Protein AF-A0A954C012-F1 (afdb_monomer_lite)

Radius of gyration: 20.88 Å; chains: 1; bounding box: 57×29×56 Å

Sequence (195 aa):
LMVTGLHTELRFLPVLKALPMRGAELLRGKVRAGALLTSLPAFLFIAAMSQAAYHFSTSIRDASVSQLQPILGGMVLGAITGIPTLAMLMISLESSAVLLFPAWLASAQSEPGFETIGRNLLSFLVRAIAGSIMLIIPALFFGAGLGVGIAIDHMTLGIGAGSWLASIVLLGEVELLMHLMGKRFDNMDASPESA

Secondary structure (DSSP, 8-state):
-----HHHHHTTHHHHHTSSS-HHHHHHHHHHHHHHHHHHHHHHHHHHHHHHHHHHHHH---HHHHHHHHHHHHHHHHHHHHHHHHHHHHHHHHHHHHHH-HHHHHGGGS-SSHHHHHHHHHHHHHHHHHHHHHHHHHHHHHHHHHHHHHHTT-HHHHHHHHHHHHHHHHHHHHHHHHHHHHHHHHHS---GGG-

pLDDT: mean 80.78, std 14.05, range [32.84, 96.38]

Foldseek 3Di:
DDPDFVLVVLVVLVVVVVDPDFLLVVLVVSLQVQLVVQLVVVLVVLVVVVVVLVVVCVVDVDPVSVVCVLVSLLVNLLSVLQRSLVSSLLSLLRNLLCLVCVVLSVPVPDDPDPSVVVSVVVSVVSSVVVSVVLQPVLVVLLVVLCVVCVVVVNNSRSSNVSSVSSSVSSVVVSSVSSVVSSVSSVVDDPDPPVD

Structure (mmCIF, N/CA/C/O backbone):
data_AF-A0A954C012-F1
#
_entry.id   AF-A0A954C012-F1
#
loop_
_atom_site.group_PDB
_atom_site.id
_atom_site.type_symbol
_atom_site.label_atom_id
_atom_site.label_alt_id
_atom_site.label_comp_id
_atom_site.label_asym_id
_atom_site.label_entity_id
_atom_site.label_seq_id
_atom_site.pdbx_PDB_ins_code
_atom_site.Cartn_x
_atom_site.Cartn_y
_atom_site.Cartn_z
_atom_site.occupancy
_atom_site.B_iso_or_equiv
_atom_site.auth_seq_id
_atom_site.auth_comp_id
_atom_site.auth_asym_id
_atom_site.auth_atom_id
_atom_site.pdbx_PDB_model_num
ATOM 1 N N . LEU A 1 1 ? 3.513 16.377 12.732 1.00 32.84 1 LEU A N 1
ATOM 2 C CA . LEU A 1 1 ? 2.059 16.495 12.486 1.00 32.84 1 LEU A CA 1
ATOM 3 C C . LEU A 1 1 ? 1.449 15.127 12.740 1.00 32.84 1 LEU A C 1
ATOM 5 O O . LEU A 1 1 ? 1.616 14.232 11.924 1.00 32.84 1 LEU A O 1
ATOM 9 N N . MET A 1 2 ? 0.911 14.936 13.946 1.00 35.09 2 MET A N 1
ATOM 10 C CA . MET A 1 2 ? 0.371 13.660 14.417 1.00 35.09 2 MET A CA 1
ATOM 11 C C . MET A 1 2 ? -0.870 13.307 13.600 1.00 35.09 2 MET A C 1
ATOM 13 O O . MET A 1 2 ? -1.889 13.982 13.710 1.00 35.09 2 MET A O 1
ATOM 17 N N . VAL A 1 3 ? -0.799 12.228 12.823 1.00 44.66 3 VAL A N 1
ATOM 18 C CA . VAL A 1 3 ? -1.994 11.426 12.561 1.00 44.66 3 VAL A CA 1
ATOM 19 C C . VAL A 1 3 ? -2.414 10.918 13.936 1.00 44.66 3 VAL A C 1
ATOM 21 O O . VAL A 1 3 ? -1.756 10.055 14.511 1.00 44.66 3 VAL A O 1
ATOM 24 N N . THR A 1 4 ? -3.420 11.544 14.539 1.00 51.38 4 THR A N 1
ATOM 25 C CA . THR A 1 4 ? -3.994 11.058 15.791 1.00 51.38 4 THR A CA 1
ATOM 26 C C . THR A 1 4 ? -4.494 9.638 15.543 1.00 51.38 4 THR A C 1
ATOM 28 O O . THR A 1 4 ? -5.265 9.379 14.613 1.00 51.38 4 THR A O 1
ATOM 31 N N . GLY A 1 5 ? -3.975 8.682 16.314 1.00 57.25 5 GLY A N 1
ATOM 32 C CA . GLY A 1 5 ? -4.329 7.279 16.140 1.00 57.25 5 GLY A CA 1
ATOM 33 C C . GLY A 1 5 ? -5.837 7.088 16.301 1.00 57.25 5 GLY A C 1
ATOM 34 O O . GLY A 1 5 ? -6.502 7.841 17.011 1.00 57.25 5 GLY A O 1
ATOM 35 N N . LEU A 1 6 ? -6.399 6.073 15.640 1.00 54.53 6 LEU A N 1
ATOM 36 C CA . LEU A 1 6 ? -7.843 5.798 15.682 1.00 54.53 6 LEU A CA 1
ATOM 37 C C . LEU A 1 6 ? -8.370 5.641 17.126 1.00 54.53 6 LEU A C 1
ATOM 39 O O . LEU A 1 6 ? -9.524 5.940 17.387 1.00 54.53 6 LEU A O 1
ATOM 43 N N . HIS A 1 7 ? -7.515 5.274 18.085 1.00 55.50 7 HIS A N 1
ATOM 44 C CA . HIS A 1 7 ? -7.834 5.238 19.517 1.00 55.50 7 HIS A CA 1
ATOM 45 C C . HIS A 1 7 ? -8.281 6.602 20.083 1.00 55.50 7 HIS A C 1
ATOM 47 O O . HIS A 1 7 ? -9.205 6.660 20.888 1.00 55.50 7 HIS A O 1
ATOM 53 N N . THR A 1 8 ? -7.667 7.711 19.654 1.00 61.00 8 THR A N 1
ATOM 54 C CA . THR A 1 8 ? -8.079 9.062 20.066 1.00 61.00 8 THR A CA 1
ATOM 55 C C . THR A 1 8 ? -9.409 9.441 19.413 1.00 61.00 8 THR A C 1
ATOM 57 O O . THR A 1 8 ? -10.221 10.132 20.018 1.00 61.00 8 THR A O 1
ATOM 60 N N . GLU A 1 9 ? -9.656 8.955 18.195 1.00 60.31 9 GLU A N 1
ATOM 61 C CA . GLU A 1 9 ? -10.889 9.190 17.433 1.00 60.31 9 GLU A CA 1
ATOM 62 C C . GLU A 1 9 ? -12.069 8.343 17.925 1.00 60.31 9 GLU A C 1
ATOM 64 O O . GLU A 1 9 ? -13.196 8.827 17.911 1.00 60.31 9 GLU A O 1
ATOM 69 N N . LEU A 1 10 ? -11.829 7.138 18.459 1.00 60.47 10 LEU A N 1
ATOM 70 C CA . LEU A 1 10 ? -12.847 6.346 19.162 1.00 60.47 10 LEU A CA 1
ATOM 71 C C . LEU A 1 10 ? -13.419 7.102 20.372 1.00 60.47 10 LEU A C 1
ATOM 73 O O . LEU A 1 10 ? -14.583 6.931 20.708 1.00 60.47 10 LEU A O 1
ATOM 77 N N . ARG A 1 11 ? -12.660 8.012 20.995 1.00 63.31 11 ARG A N 1
ATOM 78 C CA . ARG A 1 11 ? -13.200 8.895 22.044 1.00 63.31 11 ARG A CA 1
ATOM 79 C C . ARG A 1 11 ? -14.263 9.863 21.509 1.00 63.31 11 ARG A C 1
ATOM 81 O O . ARG A 1 11 ? -15.137 10.300 22.250 1.00 63.31 11 ARG A O 1
ATOM 88 N N . PHE A 1 12 ? -14.197 10.177 20.219 1.00 67.31 12 PHE A N 1
ATOM 89 C CA . PHE A 1 12 ? -15.160 11.004 19.500 1.00 67.31 12 PHE A CA 1
ATOM 90 C C . PHE A 1 12 ? -16.161 10.168 18.694 1.00 67.31 12 PHE A C 1
ATOM 92 O O . PHE A 1 12 ? -16.864 10.733 17.858 1.00 67.31 12 PHE A O 1
ATOM 99 N N . LEU A 1 13 ? -16.288 8.857 18.952 1.00 70.31 13 LEU A N 1
ATOM 100 C CA . LEU A 1 13 ? -17.277 7.995 18.290 1.00 70.31 13 LEU A CA 1
ATOM 101 C C . LEU A 1 13 ? -18.695 8.599 18.272 1.00 70.31 13 LEU A C 1
ATOM 103 O O . LEU A 1 13 ? -19.329 8.524 17.220 1.00 70.31 13 LEU A O 1
ATOM 107 N N . PRO A 1 14 ? -19.191 9.259 19.346 1.00 69.31 14 PRO A N 1
ATOM 108 C CA . PRO A 1 14 ? -20.507 9.900 19.320 1.00 69.31 14 PRO A CA 1
ATOM 109 C C . PRO A 1 14 ? -20.603 11.040 18.296 1.00 69.31 14 PRO A C 1
ATOM 111 O O . PRO A 1 14 ? -21.621 11.189 17.627 1.00 69.31 14 PRO A O 1
ATOM 114 N N . VAL A 1 15 ? -19.529 11.819 18.133 1.00 75.56 15 VAL A N 1
ATOM 115 C CA . VAL A 1 15 ? -19.446 12.916 17.153 1.00 75.56 15 VAL A CA 1
ATOM 116 C C . VAL A 1 15 ? -19.294 12.360 15.737 1.00 75.56 15 VAL A C 1
ATOM 118 O O . VAL A 1 15 ? -19.936 12.846 14.812 1.00 75.56 15 VAL A O 1
ATOM 121 N N . LEU A 1 16 ? -18.490 11.307 15.562 1.00 69.62 16 LEU A N 1
ATOM 122 C CA . LEU A 1 16 ? -18.289 10.652 14.268 1.00 69.62 16 LEU A CA 1
ATOM 123 C C . LEU A 1 16 ? -19.568 9.961 13.775 1.00 69.62 16 LEU A C 1
ATOM 125 O O . LEU A 1 16 ? -19.864 10.031 12.588 1.00 69.62 16 LEU A O 1
ATOM 129 N N . LYS A 1 17 ? -20.361 9.361 14.674 1.00 70.62 17 LYS A N 1
ATOM 130 C CA . LYS A 1 17 ? -21.676 8.785 14.346 1.00 70.62 17 LYS A CA 1
ATOM 131 C C . LYS A 1 17 ? -22.765 9.827 14.083 1.00 70.62 17 LYS A C 1
ATOM 133 O O . LYS A 1 17 ? -23.783 9.485 13.491 1.00 70.62 17 LYS A O 1
ATOM 138 N N . ALA A 1 18 ? -22.570 11.078 14.502 1.00 79.62 18 ALA A N 1
ATOM 139 C CA . ALA A 1 18 ? -23.487 12.168 14.174 1.00 79.62 18 ALA A CA 1
ATOM 140 C C . ALA A 1 18 ? -23.336 12.651 12.718 1.00 79.62 18 ALA A C 1
ATOM 142 O O . ALA A 1 18 ? -24.206 13.361 12.214 1.00 79.62 18 ALA A O 1
ATOM 143 N N . LEU A 1 19 ? -22.250 12.276 12.028 1.00 78.75 19 LEU A N 1
ATOM 144 C CA . LEU A 1 19 ? -22.067 12.578 10.611 1.00 78.75 19 LEU A CA 1
ATOM 145 C C . LEU A 1 19 ? -22.935 11.642 9.749 1.00 78.75 19 LEU A C 1
ATOM 147 O O . LEU A 1 19 ? -22.965 10.439 10.005 1.00 78.75 19 LEU A O 1
ATOM 151 N N . PRO A 1 20 ? -23.590 12.141 8.682 1.00 79.75 20 PRO A N 1
ATOM 152 C CA . PRO A 1 20 ? -24.405 11.333 7.771 1.00 79.75 20 PRO A CA 1
ATOM 153 C C . PRO A 1 20 ? -23.530 10.536 6.784 1.00 79.75 20 PRO A C 1
ATOM 155 O O . PRO A 1 20 ? -23.754 10.559 5.576 1.00 79.75 20 PRO A O 1
ATOM 158 N N . MET A 1 21 ? -22.486 9.877 7.284 1.00 82.81 21 MET A N 1
ATOM 159 C CA . MET A 1 21 ? -21.500 9.144 6.492 1.00 82.81 21 MET A CA 1
ATOM 160 C C . MET A 1 21 ? -21.367 7.716 7.011 1.00 82.81 21 MET A C 1
ATOM 162 O O . MET A 1 21 ? -21.497 7.458 8.205 1.00 82.81 21 MET A O 1
ATOM 166 N N . ARG A 1 22 ? -21.082 6.773 6.110 1.00 83.88 22 ARG A N 1
ATOM 167 C CA . ARG A 1 22 ? -20.842 5.370 6.490 1.00 83.88 22 ARG A CA 1
ATOM 168 C C . ARG A 1 22 ? -19.459 5.219 7.125 1.00 83.88 22 ARG A C 1
ATOM 170 O O . ARG A 1 22 ? -18.513 5.873 6.683 1.00 83.88 22 ARG A O 1
ATOM 177 N N . GLY A 1 23 ? -19.280 4.286 8.065 1.00 80.44 23 GLY A N 1
ATOM 178 C CA . GLY A 1 23 ? -17.976 4.024 8.689 1.00 80.44 23 GLY A CA 1
ATOM 179 C C . GLY A 1 23 ? -16.865 3.717 7.679 1.00 80.44 23 GLY A C 1
ATOM 180 O O . GLY A 1 23 ? -15.731 4.174 7.825 1.00 80.44 23 GLY A O 1
ATOM 181 N N . ALA A 1 24 ? -17.203 3.021 6.588 1.00 83.62 24 ALA A N 1
ATOM 182 C CA . ALA A 1 24 ? -16.275 2.757 5.486 1.00 83.62 24 ALA A CA 1
ATOM 183 C C . ALA A 1 24 ? -15.773 4.040 4.795 1.00 83.62 24 ALA A C 1
ATOM 185 O O . ALA A 1 24 ? -14.617 4.106 4.384 1.00 83.62 24 ALA A O 1
ATOM 186 N N . GLU A 1 25 ? -16.619 5.060 4.646 1.00 87.25 25 GLU A N 1
ATOM 187 C CA . GLU A 1 25 ? -16.256 6.330 4.002 1.00 87.25 25 GLU A CA 1
ATOM 188 C C . GLU A 1 25 ? -15.337 7.156 4.899 1.00 87.25 25 GLU A C 1
ATOM 190 O O . GLU A 1 25 ? -14.344 7.709 4.423 1.00 87.25 25 GLU A O 1
ATOM 195 N N . LEU A 1 26 ? -15.615 7.154 6.204 1.00 85.81 26 LEU A N 1
ATOM 196 C CA . LEU A 1 26 ? -14.777 7.805 7.202 1.00 85.81 26 LEU A CA 1
ATOM 197 C C . LEU A 1 26 ? -13.371 7.189 7.237 1.00 85.81 26 LEU A C 1
ATOM 199 O O . LEU A 1 26 ? -12.361 7.893 7.153 1.00 85.81 26 LEU A O 1
ATOM 203 N N . LEU A 1 27 ? -13.309 5.855 7.271 1.00 86.56 27 LEU A N 1
ATOM 204 C CA . LEU A 1 27 ? -12.058 5.106 7.293 1.00 86.56 27 LEU A CA 1
ATOM 205 C C . LEU A 1 27 ? -11.249 5.307 6.001 1.00 86.56 27 LEU A C 1
ATOM 207 O O . LEU A 1 27 ? -10.043 5.544 6.055 1.00 86.56 27 LEU A O 1
ATOM 211 N N . ARG A 1 28 ? -11.913 5.301 4.837 1.00 89.50 28 ARG A N 1
ATOM 212 C CA . ARG A 1 28 ? -11.285 5.617 3.542 1.00 89.50 28 ARG A CA 1
ATOM 213 C C . ARG A 1 28 ? -10.693 7.018 3.519 1.00 89.50 28 ARG A C 1
ATOM 215 O O . ARG A 1 28 ? -9.566 7.182 3.055 1.00 89.50 28 ARG A O 1
ATOM 222 N N . GLY A 1 29 ? -11.436 8.013 4.004 1.00 87.19 29 GLY A N 1
ATOM 223 C CA . GLY A 1 29 ? -10.968 9.395 4.086 1.00 87.19 29 GLY A CA 1
ATOM 224 C C . GLY A 1 29 ? -9.685 9.496 4.905 1.00 87.19 29 GLY A C 1
ATOM 225 O O . GLY A 1 29 ? -8.687 10.031 4.422 1.00 87.19 29 GLY A O 1
ATOM 226 N N . LYS A 1 30 ? -9.675 8.880 6.092 1.00 87.12 30 LYS A N 1
ATOM 227 C CA . LYS A 1 30 ? -8.501 8.823 6.969 1.00 87.12 30 LYS A CA 1
ATOM 228 C C . LYS A 1 30 ? -7.303 8.147 6.306 1.00 87.12 30 LYS A C 1
ATOM 230 O O . LYS A 1 30 ? -6.212 8.715 6.294 1.00 87.12 30 LYS A O 1
ATOM 235 N N . VAL A 1 31 ? -7.495 6.953 5.746 1.00 90.56 31 VAL A N 1
ATOM 236 C CA . VAL A 1 31 ? -6.406 6.181 5.131 1.00 90.56 31 VAL A CA 1
ATOM 237 C C . VAL A 1 31 ? -5.827 6.915 3.927 1.00 90.56 31 VAL A C 1
ATOM 239 O O . VAL A 1 31 ? -4.610 7.033 3.820 1.00 90.56 31 VAL A O 1
ATOM 242 N N . ARG A 1 32 ? -6.671 7.466 3.047 1.00 89.94 32 ARG A N 1
ATOM 243 C CA . ARG A 1 32 ? -6.212 8.207 1.862 1.00 89.94 32 ARG A CA 1
ATOM 244 C C . ARG A 1 32 ? -5.502 9.504 2.244 1.00 89.94 32 ARG A C 1
ATOM 246 O O . ARG A 1 32 ? -4.422 9.768 1.725 1.00 89.94 32 ARG A O 1
ATOM 253 N N . ALA A 1 33 ? -6.061 10.284 3.170 1.00 87.81 33 ALA A N 1
ATOM 254 C CA . ALA A 1 33 ? -5.432 11.518 3.640 1.00 87.81 33 ALA A CA 1
ATOM 255 C C . ALA A 1 33 ? -4.084 11.239 4.324 1.00 87.81 33 ALA A C 1
ATOM 257 O O . ALA A 1 33 ? -3.081 11.878 4.007 1.00 87.81 33 ALA A O 1
ATOM 258 N N . GLY A 1 34 ? -4.036 10.242 5.211 1.00 87.19 34 GLY A N 1
ATOM 259 C CA . GLY A 1 34 ? -2.808 9.843 5.892 1.00 87.19 34 GLY A CA 1
ATOM 260 C C . GLY A 1 34 ? -1.752 9.292 4.931 1.00 87.19 34 GLY A C 1
ATOM 261 O O . GLY A 1 34 ? -0.571 9.614 5.067 1.00 87.19 34 GLY A O 1
ATOM 262 N N . ALA A 1 35 ? -2.156 8.516 3.924 1.00 90.44 35 ALA A N 1
ATOM 263 C CA . ALA A 1 35 ? -1.241 7.988 2.919 1.00 90.44 35 ALA A CA 1
ATOM 264 C C . ALA A 1 35 ? -0.660 9.097 2.040 1.00 90.44 35 ALA A C 1
ATOM 266 O O . ALA A 1 35 ? 0.546 9.111 1.809 1.00 90.44 35 ALA A O 1
ATOM 267 N N . LEU A 1 36 ? -1.477 10.068 1.618 1.00 89.00 36 LEU A N 1
ATOM 268 C CA . LEU A 1 36 ? -1.003 11.239 0.876 1.00 89.00 36 LEU A CA 1
ATOM 269 C C . LEU A 1 36 ? 0.035 12.024 1.686 1.00 89.00 36 LEU A C 1
ATOM 271 O O . LEU A 1 36 ? 1.136 12.268 1.194 1.00 89.00 36 LEU A O 1
ATOM 275 N N . LEU A 1 37 ? -0.271 12.332 2.949 1.00 89.94 37 LEU A N 1
ATOM 276 C CA . LEU A 1 37 ? 0.641 13.059 3.838 1.00 89.94 37 LEU A CA 1
ATOM 277 C C . LEU A 1 37 ? 1.951 12.303 4.093 1.00 89.94 37 LEU A C 1
ATOM 279 O O . LEU A 1 37 ? 3.009 12.921 4.163 1.00 89.94 37 LEU A O 1
ATOM 283 N N . THR A 1 38 ? 1.888 10.975 4.200 1.00 88.56 38 THR A N 1
ATOM 284 C CA . THR A 1 38 ? 3.060 10.120 4.449 1.00 88.56 38 THR A CA 1
ATOM 285 C C . THR A 1 38 ? 3.883 9.880 3.179 1.00 88.56 38 THR A C 1
ATOM 287 O O . THR A 1 38 ? 5.101 9.733 3.245 1.00 88.56 38 THR A O 1
ATOM 290 N N . SER A 1 39 ? 3.242 9.869 2.009 1.00 90.12 39 SER A N 1
ATOM 291 C CA . SER A 1 39 ? 3.908 9.688 0.713 1.00 90.12 39 SER A CA 1
ATOM 292 C C . SER A 1 39 ? 4.673 10.934 0.255 1.00 90.12 39 SER A C 1
ATOM 294 O O . SER A 1 39 ? 5.685 10.804 -0.430 1.00 90.12 39 SER A O 1
ATOM 296 N N . LEU A 1 40 ? 4.253 12.135 0.673 1.00 90.25 40 LEU A N 1
ATOM 297 C CA . LEU A 1 40 ? 4.862 13.394 0.235 1.00 90.25 40 LEU A CA 1
ATOM 298 C C . LEU A 1 40 ? 6.367 13.493 0.580 1.00 90.25 40 LEU A C 1
ATOM 300 O O . LEU A 1 40 ? 7.154 13.740 -0.337 1.00 90.25 40 LEU A O 1
ATOM 304 N N . PRO A 1 41 ? 6.825 13.244 1.828 1.00 90.19 41 PRO A N 1
ATOM 305 C CA . PRO A 1 41 ? 8.257 13.231 2.136 1.00 90.19 41 PRO A CA 1
ATOM 306 C C . PRO A 1 41 ? 9.029 12.167 1.353 1.00 90.19 41 PRO A C 1
ATOM 308 O O . PRO A 1 41 ? 10.161 12.407 0.940 1.00 90.19 41 PRO A O 1
ATOM 311 N N . ALA A 1 42 ? 8.417 11.003 1.123 1.00 88.25 42 ALA A N 1
ATOM 312 C CA . ALA A 1 42 ? 9.047 9.919 0.382 1.00 88.25 42 ALA A CA 1
ATOM 313 C C . ALA A 1 42 ? 9.250 10.286 -1.099 1.00 88.25 42 ALA A C 1
ATOM 315 O O . ALA A 1 42 ? 10.317 10.022 -1.649 1.00 88.25 42 ALA A O 1
ATOM 316 N N . PHE A 1 43 ? 8.287 10.969 -1.728 1.00 89.75 43 PHE A N 1
ATOM 317 C CA . PHE A 1 43 ? 8.457 11.486 -3.087 1.00 89.75 43 PHE A CA 1
ATOM 318 C C . PHE A 1 43 ? 9.552 12.547 -3.177 1.00 89.75 43 PHE A C 1
ATOM 320 O O . PHE A 1 43 ? 10.365 12.494 -4.099 1.00 89.75 43 PHE A O 1
ATOM 327 N N . LEU A 1 44 ? 9.626 13.465 -2.208 1.00 89.19 44 LEU A N 1
ATOM 328 C CA . LEU A 1 44 ? 10.706 14.455 -2.148 1.00 89.19 44 LEU A CA 1
ATOM 329 C C . LEU A 1 44 ? 12.077 13.785 -2.002 1.00 89.19 44 LEU A C 1
ATOM 331 O O . LEU A 1 44 ? 13.031 14.180 -2.671 1.00 89.19 44 LEU A O 1
ATOM 335 N N . PHE A 1 45 ? 12.168 12.743 -1.174 1.00 89.44 45 PHE A N 1
ATOM 336 C CA . PHE A 1 45 ? 13.399 11.982 -0.989 1.00 89.44 45 PHE A CA 1
ATOM 337 C C . PHE A 1 45 ? 13.828 11.255 -2.270 1.00 89.44 45 PHE A C 1
ATOM 339 O O . PHE A 1 45 ? 14.989 11.349 -2.664 1.00 89.44 45 PHE A O 1
ATOM 346 N N . ILE A 1 46 ? 12.901 10.586 -2.963 1.00 87.94 46 ILE A N 1
ATOM 347 C CA . ILE A 1 46 ? 13.197 9.922 -4.242 1.00 87.94 46 ILE A CA 1
ATOM 348 C C . ILE A 1 46 ? 13.605 10.931 -5.311 1.00 87.94 46 ILE A C 1
ATOM 350 O O . ILE A 1 46 ? 14.576 10.688 -6.025 1.00 87.94 46 ILE A O 1
ATOM 354 N N . ALA A 1 47 ? 12.920 12.073 -5.402 1.00 86.69 47 ALA A N 1
ATOM 355 C CA . ALA A 1 47 ? 13.286 13.134 -6.333 1.00 86.69 47 ALA A CA 1
ATOM 356 C C . ALA A 1 47 ? 14.718 13.630 -6.064 1.00 86.69 47 ALA A C 1
ATOM 358 O O . ALA A 1 47 ? 15.546 13.632 -6.976 1.00 86.69 47 ALA A O 1
ATOM 359 N N . ALA A 1 48 ? 15.049 13.938 -4.805 1.00 87.00 48 ALA A N 1
ATOM 360 C CA . ALA A 1 48 ? 16.390 14.367 -4.410 1.00 87.00 48 ALA A CA 1
ATOM 361 C C . ALA A 1 48 ? 17.463 13.302 -4.707 1.00 87.00 48 ALA A C 1
ATOM 363 O O . ALA A 1 48 ? 18.521 13.626 -5.247 1.00 87.00 48 ALA A O 1
ATOM 364 N N . MET A 1 49 ? 17.187 12.027 -4.413 1.00 84.00 49 MET A N 1
ATOM 365 C CA . MET A 1 49 ? 18.099 10.915 -4.707 1.00 84.00 49 MET A CA 1
ATOM 366 C C . MET A 1 49 ? 18.291 10.695 -6.207 1.00 84.00 49 MET A C 1
ATOM 368 O O . MET A 1 49 ? 19.418 10.491 -6.652 1.00 84.00 49 MET A O 1
ATOM 372 N N . SER A 1 50 ? 17.224 10.791 -7.002 1.00 81.62 50 SER A N 1
ATOM 373 C CA . SER A 1 50 ? 17.310 10.671 -8.460 1.00 81.62 50 SER A CA 1
ATOM 374 C C . SER A 1 50 ? 18.149 11.794 -9.078 1.00 81.62 50 SER A C 1
ATOM 376 O O . SER A 1 50 ? 18.992 11.538 -9.938 1.00 81.62 50 SER A O 1
ATOM 378 N N . GLN A 1 51 ? 18.005 13.024 -8.575 1.00 82.94 51 GLN A N 1
ATOM 379 C CA . GLN A 1 51 ? 18.797 14.168 -9.014 1.00 82.94 51 GLN A CA 1
ATOM 380 C C . GLN A 1 51 ? 20.269 14.029 -8.598 1.00 82.94 51 GLN A C 1
ATOM 382 O O . GLN A 1 51 ? 21.165 14.262 -9.410 1.00 82.94 51 GLN A O 1
ATOM 387 N N . ALA A 1 52 ? 20.539 13.599 -7.362 1.00 83.38 52 ALA A N 1
ATOM 388 C CA . ALA A 1 52 ? 21.898 13.334 -6.893 1.00 83.38 52 ALA A CA 1
ATOM 389 C C . ALA A 1 52 ? 22.585 12.235 -7.725 1.00 83.38 52 ALA A C 1
ATOM 391 O O . ALA A 1 52 ? 23.734 12.403 -8.135 1.00 83.38 52 ALA A O 1
ATOM 392 N N . ALA A 1 53 ? 21.865 11.152 -8.038 1.00 79.62 53 ALA A N 1
ATOM 393 C CA . ALA A 1 53 ? 22.357 10.069 -8.887 1.00 79.62 53 ALA A CA 1
ATOM 394 C C . ALA A 1 53 ? 22.675 10.550 -10.313 1.00 79.62 53 ALA A C 1
ATOM 396 O O . ALA A 1 53 ? 23.712 10.182 -10.867 1.00 79.62 53 ALA A O 1
ATOM 397 N N . TYR A 1 54 ? 21.834 11.419 -10.885 1.00 76.88 54 TYR A N 1
ATOM 398 C CA . TYR A 1 54 ? 22.084 12.026 -12.193 1.00 76.88 54 TYR A CA 1
ATOM 399 C C . TYR A 1 54 ? 23.369 12.869 -12.197 1.00 76.88 54 TYR A C 1
ATOM 401 O O . TYR A 1 54 ? 24.243 12.659 -13.038 1.00 76.88 54 TYR A O 1
ATOM 409 N N . HIS A 1 55 ? 23.540 13.766 -11.220 1.00 78.69 55 HIS A N 1
ATOM 410 C CA . HIS A 1 55 ? 24.749 14.592 -11.120 1.00 78.69 55 HIS A CA 1
ATOM 411 C C . HIS A 1 55 ? 26.017 13.752 -10.912 1.00 78.69 55 HIS A C 1
ATOM 413 O O . HIS A 1 55 ? 27.037 14.001 -11.559 1.00 78.69 55 HIS A O 1
ATOM 419 N N . PHE A 1 56 ? 25.952 12.718 -10.071 1.00 75.44 56 PHE A N 1
ATOM 420 C CA . PHE A 1 56 ? 27.078 11.816 -9.835 1.00 75.44 56 PHE A CA 1
ATOM 421 C C . PHE A 1 56 ? 27.469 11.036 -11.101 1.00 75.44 56 PHE A C 1
ATOM 423 O O . PHE A 1 56 ? 28.649 10.969 -11.445 1.00 75.44 56 PHE A O 1
ATOM 430 N N . SER A 1 57 ? 26.481 10.538 -11.854 1.00 69.31 57 SER A N 1
ATOM 431 C CA . SER A 1 57 ? 26.692 9.836 -13.127 1.00 69.31 57 SER A CA 1
ATOM 432 C C . SER A 1 57 ? 27.339 10.712 -14.201 1.00 69.31 57 SER A C 1
ATOM 434 O O . SER A 1 57 ? 28.070 10.190 -15.036 1.00 69.31 57 SER A O 1
ATOM 436 N N . THR A 1 58 ? 27.076 12.021 -14.217 1.00 68.38 58 THR A N 1
ATOM 437 C CA . THR A 1 58 ? 27.730 12.933 -15.175 1.00 68.38 58 THR A CA 1
ATOM 438 C C . THR A 1 58 ? 29.175 13.267 -14.801 1.00 68.38 58 THR A C 1
ATOM 440 O O . THR A 1 58 ? 29.965 13.613 -15.676 1.00 68.38 58 THR A O 1
ATOM 443 N N . SER A 1 59 ? 29.526 13.147 -13.518 1.00 66.56 59 SER A N 1
ATOM 444 C CA . SER A 1 59 ? 30.865 13.445 -12.996 1.00 66.56 59 SER A CA 1
ATOM 445 C C . SER A 1 59 ? 31.836 12.269 -13.172 1.00 66.56 59 SER A C 1
ATOM 447 O O . SER A 1 59 ? 33.018 12.471 -13.445 1.00 66.56 59 SER A O 1
ATOM 449 N N . ILE A 1 60 ? 31.337 11.031 -13.074 1.00 64.38 60 ILE A N 1
ATOM 450 C CA . ILE A 1 60 ? 32.135 9.806 -13.207 1.00 64.38 60 ILE A CA 1
ATOM 451 C C . ILE A 1 60 ? 31.795 9.126 -14.534 1.00 64.38 60 ILE A C 1
ATOM 453 O O . ILE A 1 60 ? 30.728 8.542 -14.700 1.00 64.38 60 ILE A O 1
ATOM 457 N N . ARG A 1 61 ? 32.715 9.203 -15.498 1.00 59.91 61 ARG A N 1
ATOM 458 C CA . ARG A 1 61 ? 32.560 8.705 -16.876 1.00 59.91 61 ARG A CA 1
ATOM 459 C C . ARG A 1 61 ? 32.742 7.179 -16.995 1.00 59.91 61 ARG A C 1
ATOM 461 O O . ARG A 1 61 ? 33.324 6.707 -17.967 1.00 59.91 61 ARG A O 1
ATOM 468 N N . ASP A 1 62 ? 32.267 6.419 -16.010 1.00 61.19 62 ASP A N 1
ATOM 469 C CA . ASP A 1 62 ? 32.431 4.964 -15.957 1.00 61.19 62 ASP A CA 1
ATOM 470 C C . ASP A 1 62 ? 31.266 4.220 -16.618 1.00 61.19 62 ASP A C 1
ATOM 472 O O . ASP A 1 62 ? 30.088 4.455 -16.339 1.00 61.19 62 ASP A O 1
ATOM 476 N N . ALA A 1 63 ? 31.609 3.252 -17.472 1.00 58.25 63 ALA A N 1
ATOM 477 C CA . ALA A 1 63 ? 30.659 2.425 -18.215 1.00 58.25 63 ALA A CA 1
ATOM 478 C C . ALA A 1 63 ? 29.740 1.577 -17.309 1.00 58.25 63 ALA A C 1
ATOM 480 O O . ALA A 1 63 ? 28.629 1.239 -17.717 1.00 58.25 63 ALA A O 1
ATOM 481 N N . SER A 1 64 ? 30.147 1.280 -16.069 1.00 61.12 64 SER A N 1
ATOM 482 C CA . SER A 1 64 ? 29.345 0.514 -15.101 1.00 61.12 64 SER A CA 1
ATOM 483 C C . SER A 1 64 ? 28.101 1.269 -14.615 1.00 61.12 64 SER A C 1
ATOM 485 O O . SER A 1 64 ? 27.059 0.659 -14.379 1.00 61.12 64 SER A O 1
ATOM 487 N N . VAL A 1 65 ? 28.162 2.603 -14.534 1.00 61.72 65 VAL A N 1
ATOM 488 C CA . VAL A 1 65 ? 27.038 3.443 -14.082 1.00 61.72 65 VAL A CA 1
ATOM 489 C C . VAL A 1 65 ? 25.916 3.477 -15.128 1.00 61.72 65 VAL A C 1
ATOM 491 O O . VAL A 1 65 ? 24.741 3.589 -14.777 1.00 61.72 65 VAL A O 1
ATOM 494 N N . SER A 1 66 ? 26.249 3.286 -16.410 1.00 64.31 66 SER A N 1
ATOM 495 C CA . SER A 1 66 ? 25.266 3.253 -17.504 1.00 64.31 66 SER A CA 1
ATOM 496 C C . SER A 1 66 ? 24.281 2.078 -17.403 1.00 64.31 66 SER A C 1
ATOM 498 O O . SER A 1 66 ? 23.114 2.225 -17.760 1.00 64.31 66 SER A O 1
ATOM 500 N N . GLN A 1 67 ? 24.704 0.941 -16.834 1.00 68.56 67 GLN A N 1
ATOM 501 C CA . GLN A 1 67 ? 23.850 -0.239 -16.644 1.00 68.56 67 GLN A CA 1
ATOM 502 C C . GLN A 1 67 ? 22.883 -0.098 -15.455 1.00 68.56 67 GLN A C 1
ATOM 504 O O . GLN A 1 67 ? 21.860 -0.779 -15.409 1.00 68.56 67 GLN A O 1
ATOM 509 N N . LEU A 1 68 ? 23.161 0.807 -14.510 1.00 72.00 68 LEU A N 1
ATOM 510 C CA . LEU A 1 68 ? 22.304 1.059 -13.343 1.00 72.00 68 LEU A CA 1
ATOM 511 C C . LEU A 1 68 ? 21.159 2.040 -13.640 1.00 72.00 68 LEU A C 1
ATOM 513 O O . LEU A 1 68 ? 20.125 1.994 -12.974 1.00 72.00 68 LEU A O 1
ATOM 517 N N . GLN A 1 69 ? 21.303 2.899 -14.654 1.00 73.50 69 GLN A N 1
ATOM 518 C CA . GLN A 1 69 ? 20.266 3.855 -15.066 1.00 73.50 69 GLN A CA 1
ATOM 519 C C . GLN A 1 69 ? 18.896 3.217 -15.382 1.00 73.50 69 GLN A C 1
ATOM 521 O O . GLN A 1 69 ? 17.896 3.721 -14.863 1.00 73.50 69 GLN A O 1
ATOM 526 N N . PRO A 1 70 ? 18.788 2.115 -16.157 1.00 72.69 70 PRO A N 1
ATOM 527 C CA . PRO A 1 70 ? 17.495 1.472 -16.412 1.00 72.69 70 PRO A CA 1
ATOM 528 C C . PRO A 1 70 ? 16.840 0.913 -15.138 1.00 72.69 70 PRO A C 1
ATOM 530 O O . PRO A 1 70 ? 15.624 1.006 -14.975 1.00 72.69 70 PRO A O 1
ATOM 533 N N . ILE A 1 71 ? 17.635 0.408 -14.190 1.00 77.19 71 ILE A N 1
ATOM 534 C CA . ILE A 1 71 ? 17.135 -0.104 -12.904 1.00 77.19 71 ILE A CA 1
ATOM 535 C C . ILE A 1 71 ? 16.568 1.035 -12.061 1.00 77.19 71 ILE A C 1
ATOM 537 O O . ILE A 1 71 ? 15.444 0.940 -11.569 1.00 77.19 71 ILE A O 1
ATOM 541 N N . LEU A 1 72 ? 17.316 2.133 -11.940 1.00 80.00 72 LEU A N 1
ATOM 542 C CA . LEU A 1 72 ? 16.879 3.323 -11.213 1.00 80.00 72 LEU A CA 1
ATOM 543 C C . LEU A 1 72 ? 15.613 3.925 -11.834 1.00 80.00 72 LEU A C 1
ATOM 545 O O . LEU A 1 72 ? 14.683 4.268 -11.109 1.00 80.00 72 LEU A O 1
ATOM 549 N N . GLY A 1 73 ? 15.534 3.987 -13.167 1.00 79.88 73 GLY A N 1
ATOM 550 C CA . GLY A 1 73 ? 14.333 4.432 -13.874 1.00 79.88 73 GLY A CA 1
ATOM 551 C C . GLY A 1 73 ? 13.117 3.553 -13.570 1.00 79.88 73 GLY A C 1
ATOM 552 O O . GLY A 1 73 ? 12.048 4.069 -13.247 1.00 79.88 73 GLY A O 1
ATOM 553 N N . GLY A 1 74 ? 13.292 2.228 -13.589 1.00 80.00 74 GLY A N 1
ATOM 554 C CA . GLY A 1 74 ? 12.241 1.274 -13.229 1.00 80.00 74 GLY A CA 1
ATOM 555 C C . GLY A 1 74 ? 11.789 1.427 -11.774 1.00 80.00 74 GLY A C 1
ATOM 556 O O . GLY A 1 74 ? 10.591 1.439 -11.499 1.00 80.00 74 GLY A O 1
ATOM 557 N N . MET A 1 75 ? 12.733 1.621 -10.848 1.00 81.25 75 MET A N 1
ATOM 558 C CA . MET A 1 75 ? 12.443 1.860 -9.431 1.00 81.25 75 MET A CA 1
ATOM 559 C C . MET A 1 75 ? 11.671 3.158 -9.203 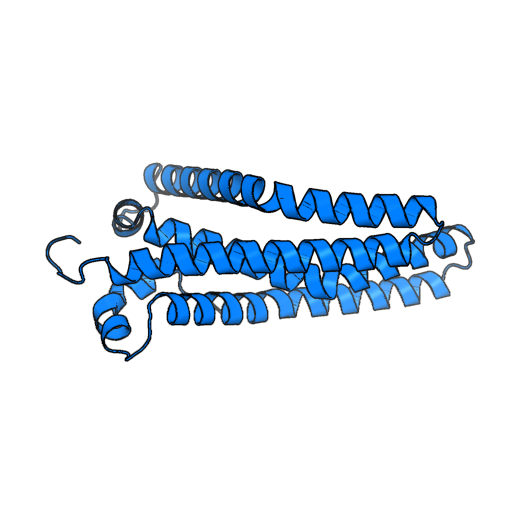1.00 81.25 75 MET A C 1
ATOM 561 O O . MET A 1 75 ? 10.724 3.158 -8.424 1.00 81.25 75 MET A O 1
ATOM 565 N N . VAL A 1 76 ? 12.026 4.251 -9.885 1.00 86.31 76 VAL A N 1
ATOM 566 C CA . VAL A 1 76 ? 11.288 5.521 -9.789 1.00 86.31 76 VAL A CA 1
ATOM 567 C C . VAL A 1 76 ? 9.861 5.349 -10.311 1.00 86.31 76 VAL A C 1
ATOM 569 O O . VAL A 1 76 ? 8.916 5.740 -9.628 1.00 86.31 76 VAL A O 1
ATOM 572 N N . LEU A 1 77 ? 9.689 4.705 -11.472 1.00 84.88 77 LEU A N 1
ATOM 573 C CA . LEU A 1 77 ? 8.366 4.422 -12.039 1.00 84.88 77 LEU A CA 1
ATOM 574 C C . LEU A 1 77 ? 7.506 3.567 -11.103 1.00 84.88 77 LEU A C 1
ATOM 576 O O . LEU A 1 77 ? 6.319 3.845 -10.935 1.00 84.88 77 LEU A O 1
ATOM 580 N N . GLY A 1 78 ? 8.108 2.558 -10.473 1.00 84.81 78 GLY A N 1
ATOM 581 C CA . GLY A 1 78 ? 7.428 1.710 -9.502 1.00 84.81 78 GLY A CA 1
ATOM 582 C C . GLY A 1 78 ? 7.132 2.417 -8.180 1.00 84.81 78 GLY A C 1
ATOM 583 O O . GLY A 1 78 ? 6.080 2.197 -7.586 1.00 84.81 78 GLY A O 1
ATOM 584 N N . ALA A 1 79 ? 8.012 3.307 -7.721 1.00 86.19 79 ALA A N 1
ATOM 585 C CA . ALA A 1 79 ? 7.844 4.017 -6.458 1.00 86.19 79 ALA A CA 1
ATOM 586 C C . ALA A 1 79 ? 6.684 5.023 -6.485 1.00 86.19 79 ALA A C 1
ATOM 588 O O . ALA A 1 79 ? 6.039 5.220 -5.454 1.00 86.19 79 ALA A O 1
ATOM 589 N N . ILE A 1 80 ? 6.383 5.606 -7.654 1.00 88.44 80 ILE A N 1
ATOM 590 C CA . ILE A 1 80 ? 5.251 6.529 -7.850 1.00 88.44 80 ILE A CA 1
ATOM 591 C C . ILE A 1 80 ? 3.930 5.892 -7.394 1.00 88.44 80 ILE A C 1
ATOM 593 O O . ILE A 1 80 ? 3.135 6.546 -6.721 1.00 88.44 80 ILE A O 1
ATOM 597 N N . THR A 1 81 ? 3.710 4.612 -7.703 1.00 88.88 81 THR A N 1
ATOM 598 C CA . THR A 1 81 ? 2.510 3.878 -7.275 1.00 88.88 81 THR A CA 1
ATOM 599 C C . THR A 1 81 ? 2.739 3.069 -6.001 1.00 88.88 81 THR A C 1
ATOM 601 O O . THR A 1 81 ? 1.856 2.981 -5.148 1.00 88.88 81 THR A O 1
ATOM 604 N N . GLY A 1 82 ? 3.930 2.503 -5.818 1.00 88.75 82 GLY A N 1
ATOM 605 C CA . GLY A 1 82 ? 4.259 1.636 -4.688 1.00 88.75 82 GLY A CA 1
ATOM 606 C C . GLY A 1 82 ? 4.175 2.348 -3.340 1.00 88.75 82 GLY A C 1
ATOM 607 O O . GLY A 1 82 ? 3.528 1.854 -2.420 1.00 88.75 82 GLY A O 1
ATOM 608 N N . ILE A 1 83 ? 4.765 3.539 -3.219 1.00 91.12 83 ILE A N 1
ATOM 609 C CA . ILE A 1 83 ? 4.789 4.288 -1.954 1.00 91.12 83 ILE A CA 1
ATOM 610 C C . ILE A 1 83 ? 3.387 4.599 -1.419 1.00 91.12 83 ILE A C 1
ATOM 612 O O . ILE A 1 83 ? 3.110 4.236 -0.273 1.00 91.12 83 ILE A O 1
ATOM 616 N N . PRO A 1 84 ? 2.492 5.268 -2.175 1.00 92.00 84 PRO A N 1
ATOM 617 C CA . PRO A 1 84 ? 1.189 5.641 -1.636 1.00 92.00 84 PRO A CA 1
ATOM 618 C C . PRO A 1 84 ? 0.357 4.405 -1.288 1.00 92.00 84 PRO A C 1
ATOM 620 O O . PRO A 1 84 ? -0.325 4.401 -0.268 1.00 92.00 84 PRO A O 1
ATOM 623 N N . THR A 1 85 ? 0.461 3.330 -2.073 1.00 92.94 85 THR A N 1
ATOM 624 C CA . THR A 1 85 ? -0.275 2.083 -1.811 1.00 92.94 85 THR A CA 1
ATOM 625 C C . THR A 1 85 ? 0.223 1.350 -0.565 1.00 92.94 85 THR A C 1
ATOM 627 O O . THR A 1 85 ? -0.589 0.923 0.257 1.00 92.94 85 THR A O 1
ATOM 630 N N . LEU A 1 86 ? 1.539 1.295 -0.339 1.00 92.25 86 LEU A N 1
ATOM 631 C CA . LEU A 1 86 ? 2.117 0.764 0.899 1.00 92.25 86 LEU A CA 1
ATOM 632 C C . LEU A 1 86 ? 1.777 1.630 2.119 1.00 92.25 86 LEU A C 1
ATOM 634 O O . LEU A 1 86 ? 1.478 1.098 3.188 1.00 92.25 86 LEU A O 1
ATOM 638 N N . ALA A 1 87 ? 1.772 2.957 1.970 1.00 92.38 87 ALA A N 1
ATOM 639 C CA . ALA A 1 87 ? 1.349 3.860 3.036 1.00 92.38 87 ALA A CA 1
ATOM 640 C C . ALA A 1 87 ? -0.129 3.638 3.402 1.00 92.38 87 ALA A C 1
ATOM 642 O O . ALA A 1 87 ? -0.466 3.563 4.585 1.00 92.38 87 ALA A O 1
ATOM 643 N N . MET A 1 88 ? -1.000 3.454 2.402 1.00 93.31 88 MET A N 1
ATOM 644 C CA . MET A 1 88 ? -2.398 3.084 2.631 1.00 93.31 88 MET A CA 1
ATOM 645 C C . MET A 1 88 ? -2.507 1.761 3.390 1.00 93.31 88 MET A C 1
ATOM 647 O O . MET A 1 88 ? -3.242 1.706 4.373 1.00 93.31 88 MET A O 1
ATOM 651 N N . LEU A 1 89 ? -1.747 0.731 3.002 1.00 94.12 89 LEU A N 1
ATOM 652 C CA . LEU A 1 89 ? -1.717 -0.550 3.713 1.00 94.12 89 LEU A CA 1
ATOM 653 C C . LEU A 1 89 ? -1.359 -0.357 5.194 1.00 94.12 89 LEU A C 1
ATOM 655 O O . LEU A 1 89 ? -2.117 -0.786 6.059 1.00 94.12 89 LEU A O 1
ATOM 659 N N . MET A 1 90 ? -0.261 0.333 5.506 1.00 91.44 90 MET A N 1
ATOM 660 C CA . MET A 1 90 ? 0.196 0.504 6.894 1.00 91.44 90 MET A CA 1
ATOM 661 C C . MET A 1 90 ? -0.837 1.221 7.770 1.00 91.44 90 MET A C 1
ATOM 663 O O . MET A 1 90 ? -1.157 0.758 8.866 1.00 91.44 90 MET A O 1
ATOM 667 N N . ILE A 1 91 ? -1.419 2.307 7.259 1.00 91.00 91 ILE A N 1
ATOM 668 C CA . ILE A 1 91 ? -2.432 3.087 7.986 1.00 91.00 91 ILE A CA 1
ATOM 669 C C . ILE A 1 91 ? -3.740 2.296 8.109 1.00 91.00 91 ILE A C 1
ATOM 671 O O . ILE A 1 91 ? -4.419 2.351 9.140 1.00 91.00 91 ILE A O 1
ATOM 675 N N . SER A 1 92 ? -4.095 1.526 7.078 1.00 91.44 92 SER A N 1
ATOM 676 C CA . SER A 1 92 ? -5.270 0.657 7.088 1.00 91.44 92 SER A CA 1
ATOM 677 C C . SER A 1 92 ? -5.139 -0.460 8.124 1.00 91.44 92 SER A C 1
ATOM 679 O O . SER A 1 92 ? -6.091 -0.709 8.861 1.00 91.44 92 SER A O 1
ATOM 681 N N . LEU A 1 93 ? -3.959 -1.074 8.259 1.00 90.94 93 LEU A N 1
ATOM 682 C CA . LEU A 1 93 ? -3.674 -2.103 9.258 1.00 90.94 93 LEU A CA 1
ATOM 683 C C . LEU A 1 93 ? -3.702 -1.532 10.673 1.00 90.94 93 LEU A C 1
ATOM 685 O O . LEU A 1 93 ? -4.279 -2.150 11.564 1.00 90.94 93 LEU A O 1
ATOM 689 N N . GLU A 1 94 ? -3.134 -0.343 10.883 1.00 86.56 94 GLU A N 1
ATOM 690 C CA . GLU A 1 94 ? -3.199 0.343 12.176 1.00 86.56 94 GLU A CA 1
ATOM 691 C C . GLU A 1 94 ? -4.648 0.635 12.578 1.00 86.56 94 GLU A C 1
ATOM 693 O O . GLU A 1 94 ? -5.069 0.329 13.694 1.00 86.56 94 GLU A O 1
ATOM 698 N N . SER A 1 95 ? -5.437 1.157 11.641 1.00 85.94 95 SER A N 1
ATOM 699 C CA . SER A 1 95 ? -6.841 1.477 11.889 1.00 85.94 95 SER A CA 1
ATOM 700 C C . SER A 1 95 ? -7.678 0.211 12.112 1.00 85.94 95 SER A C 1
ATOM 702 O O . SER A 1 95 ? -8.514 0.161 13.010 1.00 85.94 95 SER A O 1
ATOM 704 N N . SER A 1 96 ? -7.411 -0.853 11.354 1.00 86.19 96 SER A N 1
ATOM 705 C CA . SER A 1 96 ? -8.088 -2.146 11.507 1.00 86.19 96 SER A CA 1
ATOM 706 C C . SER A 1 96 ? -7.758 -2.803 12.844 1.00 86.19 96 SER A C 1
ATOM 708 O O . SER A 1 96 ? -8.654 -3.309 13.511 1.00 86.19 96 SER A O 1
ATOM 710 N N . ALA A 1 97 ? -6.495 -2.758 13.281 1.00 83.12 97 ALA A N 1
ATOM 711 C CA . ALA A 1 97 ? -6.082 -3.302 14.572 1.00 83.12 97 ALA A CA 1
ATOM 712 C C . ALA A 1 97 ? -6.843 -2.643 15.731 1.00 83.12 97 ALA A C 1
ATOM 714 O O . ALA A 1 97 ? -7.255 -3.330 16.665 1.00 83.12 97 ALA A O 1
ATOM 715 N N . VAL A 1 98 ? -7.094 -1.334 15.637 1.00 80.12 98 VAL A N 1
ATOM 716 C CA . VAL A 1 98 ? -7.875 -0.602 16.639 1.00 80.12 98 VAL A CA 1
ATOM 717 C C . VAL A 1 98 ? -9.338 -1.053 16.676 1.00 80.12 98 VAL A C 1
ATOM 719 O O . VAL A 1 98 ? -9.899 -1.212 17.756 1.00 80.12 98 VAL A O 1
ATOM 722 N N . LEU A 1 99 ? -9.945 -1.313 15.515 1.00 81.88 99 LEU A N 1
ATOM 723 C CA . LEU A 1 99 ? -11.330 -1.791 15.420 1.00 81.88 99 LEU A CA 1
ATOM 724 C C . LEU A 1 99 ? -11.492 -3.259 15.830 1.00 81.88 99 LEU A C 1
ATOM 726 O O . LEU A 1 99 ? -12.544 -3.654 16.324 1.00 81.88 99 LEU A O 1
ATOM 730 N N . LEU A 1 100 ? -10.475 -4.088 15.609 1.00 83.00 100 LEU A N 1
ATOM 731 C CA . LEU A 1 100 ? -10.511 -5.501 15.986 1.00 83.00 100 LEU A CA 1
ATOM 732 C C . LEU A 1 100 ? -10.293 -5.704 17.489 1.00 83.00 100 LEU A C 1
ATOM 734 O O . LEU A 1 100 ? -10.868 -6.631 18.055 1.00 83.00 100 LEU A O 1
ATOM 738 N N . PHE A 1 101 ? -9.496 -4.842 18.127 1.00 80.12 101 PHE A N 1
ATOM 739 C CA . PHE A 1 101 ? -9.085 -4.992 19.525 1.00 80.12 101 PHE A CA 1
ATOM 740 C C . PHE A 1 101 ? -9.268 -3.694 20.340 1.00 80.12 101 PHE A C 1
ATOM 742 O O . PHE A 1 101 ? -8.295 -3.173 20.893 1.00 80.12 101 PHE A O 1
ATOM 749 N N . PRO A 1 102 ? -10.501 -3.165 20.466 1.00 70.69 102 PRO A N 1
ATOM 750 C CA . PRO A 1 102 ? -10.753 -1.895 21.155 1.00 70.69 102 PRO A CA 1
ATOM 751 C C . PRO A 1 102 ? -10.360 -1.942 22.642 1.00 70.69 102 PRO A C 1
ATOM 753 O O . PRO A 1 102 ? -9.698 -1.031 23.139 1.00 70.69 102 PRO A O 1
ATOM 756 N N . ALA A 1 103 ? -10.676 -3.046 23.332 1.00 66.75 103 ALA A N 1
ATOM 757 C CA . ALA A 1 103 ? -10.398 -3.234 24.760 1.00 66.75 103 ALA A CA 1
ATOM 758 C C . ALA A 1 103 ? -8.895 -3.215 25.103 1.00 66.75 103 ALA A C 1
ATOM 760 O O . ALA A 1 103 ? -8.503 -2.790 26.185 1.00 66.75 103 ALA A O 1
ATOM 761 N N . TRP A 1 104 ? -8.027 -3.617 24.170 1.00 64.19 104 TRP A N 1
ATOM 762 C CA . TRP A 1 104 ? -6.575 -3.563 24.370 1.00 64.19 104 TRP A CA 1
ATOM 763 C C . TRP A 1 104 ? -6.003 -2.145 24.314 1.00 64.19 104 TRP A C 1
ATOM 765 O O . TRP A 1 104 ? -4.949 -1.888 24.900 1.00 64.19 104 TRP A O 1
ATOM 775 N N . LEU A 1 105 ? -6.679 -1.228 23.619 1.00 58.56 105 LEU A N 1
ATOM 776 C CA . LEU A 1 105 ? -6.230 0.152 23.433 1.00 58.56 105 LEU A CA 1
ATOM 777 C C . LEU A 1 105 ? -6.887 1.134 24.408 1.00 58.56 105 LEU A C 1
ATOM 779 O O . LEU A 1 105 ? -6.316 2.193 24.655 1.00 58.56 105 LEU A O 1
ATOM 783 N N . ALA A 1 106 ? -8.032 0.780 25.000 1.00 55.59 106 ALA A N 1
ATOM 784 C CA . ALA A 1 106 ? -8.661 1.554 26.074 1.00 55.59 106 ALA A CA 1
ATOM 785 C C . ALA A 1 106 ? -7.766 1.640 27.331 1.00 55.59 106 ALA A C 1
ATOM 787 O O . ALA A 1 106 ? -7.691 2.684 27.973 1.00 55.59 106 ALA A O 1
ATOM 788 N N . SER A 1 107 ? -6.974 0.595 27.608 1.00 52.38 107 SER A N 1
ATOM 789 C CA . SER A 1 107 ? -5.989 0.544 28.706 1.00 52.38 107 SER A CA 1
ATOM 790 C C . SER A 1 107 ? -4.717 1.381 28.436 1.00 52.38 107 SER A C 1
ATOM 792 O O . SER A 1 107 ? -3.650 1.117 28.974 1.00 52.38 107 SER A O 1
ATOM 794 N N . ALA A 1 108 ? -4.740 2.380 27.551 1.00 52.09 108 ALA A N 1
ATOM 795 C CA . ALA A 1 108 ? -3.557 3.206 27.265 1.00 52.09 108 ALA A CA 1
ATOM 796 C C . ALA A 1 108 ? -3.244 4.253 28.356 1.00 52.09 108 ALA A C 1
ATOM 798 O O . ALA A 1 108 ? -2.252 4.967 28.237 1.00 52.09 108 ALA A O 1
ATOM 799 N N . GLN A 1 109 ? -4.069 4.348 29.406 1.00 53.25 109 GLN A N 1
ATOM 800 C CA . GLN A 1 109 ? -3.814 5.214 30.565 1.00 53.25 109 GLN A CA 1
ATOM 801 C C . GLN A 1 109 ? -2.885 4.590 31.618 1.00 53.25 109 GLN A C 1
ATOM 803 O O . GLN A 1 109 ? -2.550 5.262 32.590 1.00 53.25 109 GLN A O 1
ATOM 808 N N . SER A 1 110 ? -2.453 3.336 31.452 1.00 53.72 110 SER A N 1
ATOM 809 C CA . SER A 1 110 ? -1.479 2.726 32.357 1.00 53.72 110 SER A CA 1
ATOM 810 C C . SER A 1 110 ? -0.079 3.312 32.139 1.00 53.72 110 SER A C 1
ATOM 812 O O . SER A 1 110 ? 0.371 3.509 31.007 1.00 53.72 110 SER A O 1
ATOM 814 N N . GLU A 1 111 ? 0.594 3.623 33.250 1.00 59.34 111 GLU A N 1
ATOM 815 C CA . GLU A 1 111 ? 1.961 4.151 33.298 1.00 59.34 111 GLU A CA 1
ATOM 816 C C . GLU A 1 111 ? 2.930 3.348 32.401 1.00 59.34 111 GLU A C 1
ATOM 818 O O . GLU A 1 111 ? 2.718 2.153 32.161 1.00 59.34 111 GLU A O 1
ATOM 823 N N . PRO A 1 112 ? 4.005 3.969 31.873 1.00 62.78 112 PRO A N 1
ATOM 824 C CA . PRO A 1 112 ? 4.982 3.271 31.043 1.00 62.78 112 PRO A CA 1
ATOM 825 C C . PRO A 1 112 ? 5.612 2.102 31.820 1.00 62.78 112 PRO A C 1
ATOM 827 O O . PRO A 1 112 ? 6.482 2.290 32.663 1.00 62.78 112 PRO A O 1
ATOM 830 N N . GLY A 1 113 ? 5.165 0.883 31.515 1.00 77.69 113 GLY A N 1
ATOM 831 C CA . GLY A 1 113 ? 5.605 -0.357 32.152 1.00 77.69 113 GLY A CA 1
ATOM 832 C C . GLY A 1 113 ? 5.727 -1.519 31.164 1.00 77.69 113 GLY A C 1
ATOM 833 O O . GLY A 1 113 ? 5.463 -1.381 29.965 1.00 77.69 113 GLY A O 1
ATOM 834 N N . PHE A 1 114 ? 6.115 -2.690 31.678 1.00 78.44 114 PHE A N 1
ATOM 835 C CA . PHE A 1 114 ? 6.292 -3.918 30.888 1.00 78.44 114 PHE A CA 1
ATOM 836 C C . PHE A 1 114 ? 5.040 -4.316 30.089 1.00 78.44 114 PHE A C 1
ATOM 838 O O . PHE A 1 114 ? 5.162 -4.823 28.975 1.00 78.44 114 PHE A O 1
ATOM 845 N N . GLU A 1 115 ? 3.844 -4.029 30.606 1.00 79.31 115 GLU A N 1
ATOM 846 C CA . GLU A 1 115 ? 2.574 -4.293 29.922 1.00 79.31 115 GLU A CA 1
ATOM 847 C C . GLU A 1 115 ? 2.417 -3.462 28.636 1.00 79.31 115 GLU A C 1
ATOM 849 O O . GLU A 1 115 ? 2.047 -3.992 27.587 1.00 79.31 115 GLU A O 1
ATOM 854 N N . THR A 1 116 ? 2.794 -2.181 28.671 1.00 77.75 116 THR A N 1
ATOM 855 C CA . THR A 1 116 ? 2.763 -1.299 27.493 1.00 77.75 116 THR A CA 1
ATOM 856 C C . THR A 1 116 ? 3.743 -1.769 26.418 1.00 77.75 116 THR A C 1
ATOM 858 O O . THR A 1 116 ? 3.408 -1.761 25.230 1.00 77.75 116 THR A O 1
ATOM 861 N N . ILE A 1 117 ? 4.930 -2.239 26.816 1.00 83.06 117 ILE A N 1
ATOM 862 C CA . ILE A 1 117 ? 5.912 -2.818 25.887 1.00 83.06 117 ILE A CA 1
ATOM 863 C C . ILE A 1 117 ? 5.364 -4.111 25.267 1.00 83.06 117 ILE A C 1
ATOM 865 O O . ILE A 1 117 ? 5.410 -4.264 24.045 1.00 83.06 117 ILE A O 1
ATOM 869 N N . GLY A 1 118 ? 4.789 -5.007 26.077 1.00 82.25 118 GLY A N 1
ATOM 870 C CA . GLY A 1 118 ? 4.175 -6.254 25.609 1.00 82.25 118 GLY A CA 1
ATOM 871 C C . GLY A 1 118 ? 3.036 -6.017 24.614 1.00 82.25 118 GLY A C 1
ATOM 872 O O . GLY A 1 118 ? 3.011 -6.624 23.543 1.00 82.25 118 GLY A O 1
ATOM 873 N N . ARG A 1 119 ? 2.147 -5.060 24.903 1.00 79.88 119 ARG A N 1
ATOM 874 C CA . ARG A 1 119 ? 1.065 -4.644 23.998 1.00 79.88 119 ARG A CA 1
ATOM 875 C C . ARG A 1 119 ? 1.597 -4.099 22.674 1.00 79.88 119 ARG A C 1
ATOM 877 O O . ARG A 1 119 ? 1.081 -4.454 21.614 1.00 79.88 119 ARG A O 1
ATOM 884 N N . ASN A 1 120 ? 2.632 -3.261 22.718 1.00 82.00 120 ASN A N 1
ATOM 885 C CA . ASN A 1 120 ? 3.235 -2.698 21.510 1.00 82.00 120 ASN A CA 1
ATOM 886 C C . ASN A 1 120 ? 3.887 -3.784 20.646 1.00 82.00 120 ASN A C 1
ATOM 888 O O . ASN A 1 120 ? 3.678 -3.790 19.432 1.00 82.00 120 ASN A O 1
ATOM 892 N N . LEU A 1 121 ? 4.611 -4.726 21.263 1.00 85.94 121 LEU A N 1
ATOM 893 C CA . LEU A 1 121 ? 5.210 -5.872 20.573 1.00 85.94 121 LEU A CA 1
ATOM 894 C C . LEU A 1 121 ? 4.148 -6.762 19.928 1.00 85.94 121 LEU A C 1
ATOM 896 O O . LEU A 1 121 ? 4.278 -7.135 18.766 1.00 85.94 121 LEU A O 1
ATOM 900 N N . LEU A 1 122 ? 3.069 -7.057 20.649 1.00 85.06 122 LEU A N 1
ATOM 901 C CA . LEU A 1 122 ? 1.998 -7.909 20.148 1.00 85.06 122 LEU A CA 1
ATOM 902 C C . LEU A 1 122 ? 1.205 -7.229 19.025 1.00 85.06 122 LEU A C 1
ATOM 904 O O . LEU A 1 122 ? 0.944 -7.840 17.992 1.00 85.06 122 LEU A O 1
ATOM 908 N N . SER A 1 123 ? 0.909 -5.934 19.164 1.00 82.88 123 SER A N 1
ATOM 909 C CA . SER A 1 123 ? 0.307 -5.123 18.100 1.00 82.88 123 SER A CA 1
ATOM 910 C C . SER A 1 123 ? 1.204 -5.050 16.864 1.00 82.88 123 SER A C 1
ATOM 912 O O . SER A 1 123 ? 0.724 -5.114 15.732 1.00 82.88 123 SER A O 1
ATOM 914 N N . PHE A 1 124 ? 2.516 -4.902 17.056 1.00 86.19 124 PHE A N 1
ATOM 915 C CA . PHE A 1 124 ? 3.477 -4.953 15.961 1.00 86.19 124 PHE A CA 1
ATOM 916 C C . PHE A 1 124 ? 3.466 -6.323 15.273 1.00 86.19 124 PHE A C 1
ATOM 918 O O . PHE A 1 124 ? 3.352 -6.370 14.053 1.00 86.19 124 PHE A O 1
ATOM 925 N N . LEU A 1 125 ? 3.491 -7.423 16.032 1.00 88.75 125 LEU A N 1
ATOM 926 C CA . LEU A 1 125 ? 3.476 -8.783 15.490 1.00 88.75 125 LEU A CA 1
ATOM 927 C C . LEU A 1 125 ? 2.212 -9.058 14.666 1.00 88.75 125 LEU A C 1
ATOM 929 O O . LEU A 1 125 ? 2.307 -9.550 13.545 1.00 88.75 125 LEU A O 1
ATOM 933 N N . VAL A 1 126 ? 1.035 -8.687 15.180 1.00 88.06 126 VAL A N 1
ATOM 934 C CA . VAL A 1 126 ? -0.237 -8.840 14.454 1.00 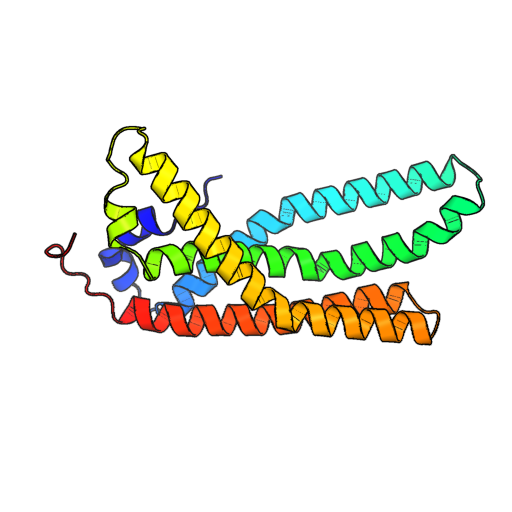88.06 126 VAL A CA 1
ATOM 935 C C . VAL A 1 126 ? -0.214 -8.047 13.146 1.00 88.06 126 VAL A C 1
ATOM 937 O O . VAL A 1 126 ? -0.587 -8.582 12.104 1.00 88.06 126 VAL A O 1
ATOM 940 N N . ARG A 1 127 ? 0.272 -6.798 13.169 1.00 88.50 127 ARG A N 1
ATOM 941 C CA . ARG A 1 127 ? 0.402 -5.963 11.962 1.00 88.50 127 ARG A CA 1
ATOM 942 C C . ARG A 1 127 ? 1.417 -6.531 10.974 1.00 88.50 127 ARG A C 1
ATOM 944 O O . ARG A 1 127 ? 1.153 -6.512 9.777 1.00 88.50 127 ARG A O 1
ATOM 951 N N . ALA A 1 128 ? 2.538 -7.060 11.457 1.00 89.56 128 ALA A N 1
ATOM 952 C CA . ALA A 1 128 ? 3.563 -7.674 10.623 1.00 89.56 128 ALA A CA 1
ATOM 953 C C . ALA A 1 128 ? 3.034 -8.935 9.925 1.00 89.56 128 ALA A C 1
ATOM 955 O O . ALA A 1 128 ? 3.214 -9.082 8.718 1.00 89.56 128 ALA A O 1
ATOM 956 N N . ILE A 1 129 ? 2.324 -9.809 10.648 1.00 92.88 129 ILE A N 1
ATOM 957 C CA . ILE A 1 129 ? 1.707 -11.017 10.079 1.00 92.88 129 ILE A CA 1
ATOM 958 C C . ILE A 1 129 ? 0.611 -10.636 9.079 1.00 92.88 129 ILE A C 1
ATOM 960 O O . ILE A 1 129 ? 0.630 -11.113 7.947 1.00 92.88 129 ILE A O 1
ATOM 964 N N . ALA A 1 130 ? -0.313 -9.749 9.457 1.00 91.25 130 ALA A N 1
ATOM 965 C CA . ALA A 1 130 ? -1.397 -9.314 8.577 1.00 91.25 130 ALA A CA 1
ATOM 966 C C . ALA A 1 130 ? -0.864 -8.633 7.307 1.00 91.25 130 ALA A C 1
ATOM 968 O O . ALA A 1 130 ? -1.293 -8.964 6.204 1.00 91.25 130 ALA A O 1
ATOM 969 N N . GLY A 1 131 ? 0.120 -7.741 7.450 1.00 91.81 131 GLY A N 1
ATOM 970 C CA . GLY A 1 131 ? 0.791 -7.102 6.322 1.00 91.81 131 GLY A CA 1
ATOM 971 C C . GLY A 1 131 ? 1.521 -8.103 5.431 1.00 91.81 131 GLY A C 1
ATOM 972 O O . GLY A 1 131 ? 1.426 -8.004 4.213 1.00 91.81 131 GLY A O 1
ATOM 973 N N . SER A 1 132 ? 2.178 -9.109 6.016 1.00 92.94 132 SER A N 1
ATOM 974 C CA . SER A 1 132 ? 2.843 -10.170 5.248 1.00 92.94 132 SER A CA 1
ATOM 975 C C . SER A 1 132 ? 1.845 -10.979 4.427 1.00 92.94 132 SER A C 1
ATOM 977 O O . SER A 1 132 ? 2.103 -11.230 3.257 1.00 92.94 132 SER A O 1
ATOM 979 N N . ILE A 1 133 ? 0.697 -11.341 5.010 1.00 94.12 133 ILE A N 1
ATOM 980 C CA . ILE A 1 133 ? -0.363 -12.082 4.313 1.00 94.12 133 ILE A CA 1
ATOM 981 C C . ILE A 1 133 ? -0.930 -11.257 3.155 1.00 94.12 133 ILE A C 1
ATOM 983 O O . ILE A 1 133 ? -1.054 -11.780 2.050 1.00 94.12 133 ILE A O 1
ATOM 987 N N . MET A 1 134 ? -1.233 -9.974 3.383 1.00 93.00 134 MET A N 1
ATOM 988 C CA . MET A 1 134 ? -1.740 -9.095 2.322 1.00 93.00 134 MET A CA 1
ATOM 989 C C . MET A 1 134 ? -0.714 -8.901 1.203 1.00 93.00 134 MET A C 1
ATOM 991 O O . MET A 1 134 ? -1.085 -8.807 0.049 1.00 93.00 134 MET A O 1
ATOM 995 N N . LEU A 1 135 ? 0.588 -8.916 1.491 1.00 94.38 135 LEU A N 1
ATOM 996 C CA . LEU A 1 135 ? 1.608 -8.742 0.454 1.00 94.38 135 LEU A CA 1
ATOM 997 C C . LEU A 1 135 ? 1.836 -9.975 -0.433 1.00 94.38 135 LEU A C 1
ATOM 999 O O . LEU A 1 135 ? 2.501 -9.836 -1.459 1.00 94.38 135 LEU A O 1
ATOM 1003 N N . ILE A 1 136 ? 1.285 -11.150 -0.105 1.00 95.19 136 ILE A N 1
ATOM 1004 C CA . ILE A 1 136 ? 1.504 -12.378 -0.891 1.00 95.19 136 ILE A CA 1
ATOM 1005 C C . ILE A 1 136 ? 1.005 -12.206 -2.329 1.00 95.19 136 ILE A C 1
ATOM 1007 O O . ILE A 1 136 ? 1.759 -12.454 -3.270 1.00 95.19 136 ILE A O 1
ATOM 1011 N N . ILE A 1 137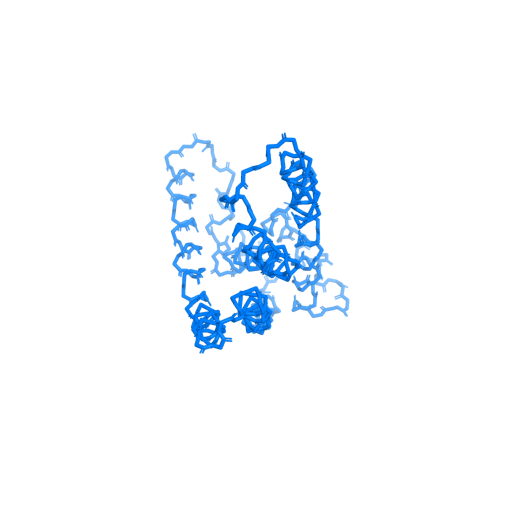 ? -0.244 -11.771 -2.520 1.00 94.81 137 ILE A N 1
ATOM 1012 C CA . ILE A 1 137 ? -0.831 -11.659 -3.862 1.00 94.81 13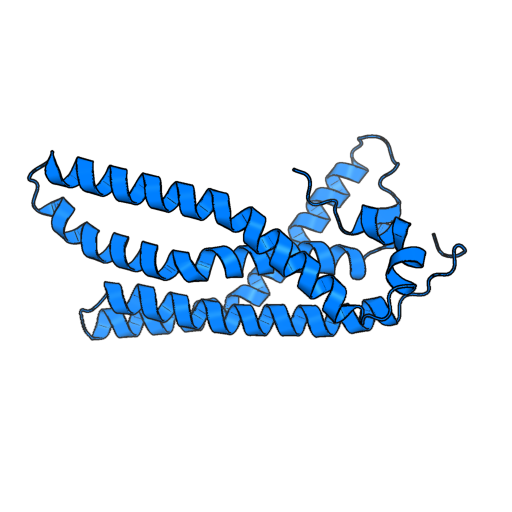7 ILE A CA 1
ATOM 1013 C C . ILE A 1 137 ? -0.143 -10.539 -4.664 1.00 94.81 137 ILE A C 1
ATOM 1015 O O . ILE A 1 137 ? 0.346 -10.833 -5.757 1.00 94.81 137 ILE A O 1
ATOM 1019 N N . PRO A 1 138 ? 0.011 -9.299 -4.154 1.00 94.69 138 PRO A N 1
ATOM 1020 C CA . PRO A 1 138 ? 0.755 -8.248 -4.848 1.00 94.69 138 PRO A CA 1
ATOM 1021 C C . PRO A 1 138 ? 2.185 -8.656 -5.223 1.00 94.69 138 PRO A C 1
ATOM 1023 O O . PRO A 1 138 ? 2.639 -8.341 -6.323 1.00 94.69 138 PRO A O 1
ATOM 1026 N N . ALA A 1 139 ? 2.889 -9.395 -4.355 1.00 93.81 139 ALA A N 1
ATOM 1027 C CA . ALA A 1 139 ? 4.244 -9.865 -4.635 1.00 93.81 139 ALA A CA 1
ATOM 1028 C C . ALA A 1 139 ? 4.296 -10.848 -5.814 1.00 93.81 139 ALA A C 1
ATOM 1030 O O . ALA A 1 139 ? 5.241 -10.795 -6.601 1.00 93.81 139 ALA A O 1
ATOM 1031 N N . LEU A 1 140 ? 3.277 -11.699 -5.988 1.00 94.94 140 LEU A N 1
ATOM 1032 C CA . LEU A 1 140 ? 3.180 -12.588 -7.150 1.00 94.94 140 LEU A CA 1
ATOM 1033 C C . LEU A 1 140 ? 3.020 -11.798 -8.453 1.00 94.94 140 LEU A C 1
ATOM 1035 O O . LEU A 1 140 ? 3.692 -12.103 -9.437 1.00 94.94 140 LEU A O 1
ATOM 1039 N N . PHE A 1 141 ? 2.186 -10.755 -8.461 1.00 94.25 141 PHE A N 1
ATOM 1040 C CA . PHE A 1 141 ? 2.017 -9.892 -9.636 1.00 94.25 141 PHE A CA 1
ATOM 1041 C C . PHE A 1 141 ? 3.274 -9.075 -9.942 1.00 94.25 141 PHE A C 1
ATOM 1043 O O . PHE A 1 141 ? 3.654 -8.947 -11.108 1.00 94.25 141 PHE A O 1
ATOM 1050 N N . PHE A 1 142 ? 3.959 -8.581 -8.908 1.00 93.38 142 PHE A N 1
ATOM 1051 C CA . PHE A 1 142 ? 5.260 -7.939 -9.072 1.00 93.38 142 PHE A CA 1
ATOM 1052 C C . PHE A 1 142 ? 6.282 -8.905 -9.684 1.00 93.38 142 PHE A C 1
ATOM 1054 O O . PHE A 1 142 ? 6.927 -8.574 -10.677 1.00 93.38 142 PHE A O 1
ATOM 1061 N N . GLY A 1 143 ? 6.388 -10.119 -9.132 1.00 93.06 143 GLY A N 1
ATOM 1062 C CA . GLY A 1 143 ? 7.288 -11.161 -9.622 1.00 93.06 143 GLY A CA 1
ATOM 1063 C C . GLY A 1 143 ? 6.982 -11.583 -11.059 1.00 93.06 143 GLY A C 1
ATOM 1064 O O . GLY A 1 143 ? 7.906 -11.752 -11.851 1.00 93.06 143 GLY A O 1
ATOM 1065 N N . ALA A 1 144 ? 5.703 -11.678 -11.430 1.00 93.44 144 ALA A N 1
ATOM 1066 C CA . ALA A 1 144 ? 5.286 -11.953 -12.802 1.00 93.44 144 ALA A CA 1
ATOM 1067 C C . ALA A 1 144 ? 5.709 -10.830 -13.764 1.00 93.44 144 ALA A C 1
ATOM 1069 O O . ALA A 1 144 ? 6.284 -11.112 -14.814 1.00 93.44 144 ALA A O 1
ATOM 1070 N N . GLY A 1 145 ? 5.491 -9.563 -13.395 1.00 91.94 145 GLY A N 1
ATOM 1071 C CA . GLY A 1 145 ? 5.922 -8.415 -14.201 1.00 91.94 145 GLY A CA 1
ATOM 1072 C C . GLY A 1 145 ? 7.442 -8.345 -14.369 1.00 91.94 145 GLY A C 1
ATOM 1073 O O . GLY A 1 145 ? 7.936 -8.147 -15.481 1.00 91.94 145 GLY A O 1
ATOM 1074 N N . LEU A 1 146 ? 8.187 -8.599 -13.289 1.00 91.38 146 LEU A N 1
ATOM 1075 C CA . LEU A 1 146 ? 9.645 -8.696 -13.320 1.00 91.38 146 LEU A CA 1
ATOM 1076 C C . LEU A 1 146 ? 10.109 -9.837 -14.241 1.00 91.38 146 LEU A C 1
ATOM 1078 O O . LEU A 1 146 ? 10.961 -9.622 -15.098 1.00 91.38 146 LEU A O 1
ATOM 1082 N N . GLY A 1 147 ? 9.528 -11.031 -14.094 1.00 92.25 147 GLY A N 1
ATOM 1083 C CA . GLY A 1 147 ? 9.873 -12.210 -14.889 1.00 92.25 147 GLY A CA 1
ATOM 1084 C C . GLY A 1 147 ? 9.630 -12.005 -16.384 1.00 92.25 147 GLY A C 1
ATOM 1085 O O . GLY A 1 147 ? 10.496 -12.328 -17.195 1.00 92.25 147 GLY A O 1
ATOM 1086 N N . VAL A 1 148 ? 8.499 -11.392 -16.751 1.00 93.38 148 VAL A N 1
ATOM 1087 C CA . VAL A 1 148 ? 8.213 -11.011 -18.143 1.00 93.38 148 VAL A CA 1
ATOM 1088 C C . VAL A 1 148 ? 9.230 -9.989 -18.645 1.00 93.38 148 VAL A C 1
ATOM 1090 O O . VAL A 1 148 ? 9.754 -10.158 -19.741 1.00 93.38 148 VAL A O 1
ATOM 1093 N N . GLY A 1 149 ? 9.557 -8.968 -17.847 1.00 90.69 149 GLY A N 1
ATOM 1094 C CA . GLY A 1 149 ? 10.546 -7.952 -18.216 1.00 90.69 149 GLY A CA 1
ATOM 1095 C C . GLY A 1 149 ? 11.941 -8.515 -18.476 1.00 90.69 149 GLY A C 1
ATOM 1096 O O . GLY A 1 149 ? 12.604 -8.073 -19.411 1.00 90.69 149 GLY A O 1
ATOM 1097 N N . ILE A 1 150 ? 12.364 -9.504 -17.684 1.00 90.94 150 ILE A N 1
ATOM 1098 C CA . ILE A 1 150 ? 13.622 -10.233 -17.894 1.00 90.94 150 ILE A CA 1
ATOM 1099 C C . ILE A 1 150 ? 13.553 -11.053 -19.190 1.00 90.94 150 ILE A C 1
ATOM 1101 O O . ILE A 1 150 ? 14.502 -11.042 -19.966 1.00 90.94 150 ILE A O 1
ATOM 1105 N N . ALA A 1 151 ? 12.429 -11.724 -19.461 1.00 92.38 151 ALA A N 1
ATOM 1106 C CA . ALA A 1 151 ? 12.270 -12.561 -20.651 1.00 92.38 151 ALA A CA 1
ATOM 1107 C C . ALA A 1 151 ? 12.326 -11.779 -21.979 1.00 92.38 151 ALA A C 1
ATOM 1109 O O . ALA A 1 151 ? 12.707 -12.351 -22.998 1.00 92.38 151 ALA A O 1
ATOM 1110 N N . ILE A 1 152 ? 11.956 -10.493 -21.974 1.00 93.12 152 ILE A N 1
ATOM 1111 C CA . ILE A 1 152 ? 11.953 -9.619 -23.163 1.00 93.12 152 ILE A CA 1
ATOM 1112 C C . ILE A 1 152 ? 13.115 -8.609 -23.197 1.00 93.12 152 ILE A C 1
ATOM 1114 O O . ILE A 1 152 ? 13.087 -7.702 -24.021 1.00 93.12 152 ILE A O 1
ATOM 1118 N N . ASP A 1 153 ? 14.095 -8.722 -22.292 1.00 87.62 153 ASP A N 1
ATOM 1119 C CA . AS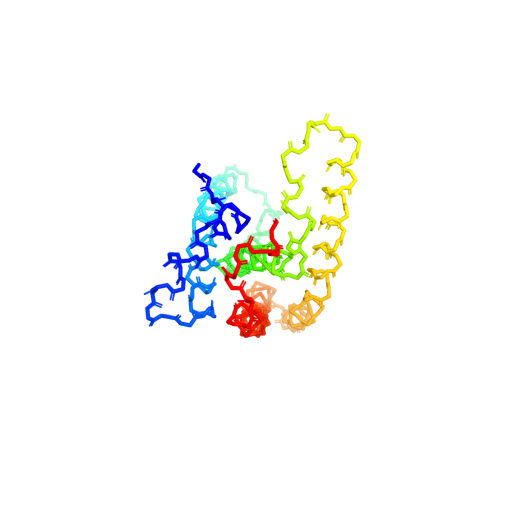P A 1 153 ? 15.231 -7.788 -22.141 1.00 87.62 153 ASP A CA 1
ATOM 1120 C C . ASP A 1 153 ? 14.827 -6.307 -21.934 1.00 87.62 153 ASP A C 1
ATOM 1122 O O . ASP A 1 153 ? 15.541 -5.360 -22.264 1.00 87.62 153 ASP A O 1
ATOM 1126 N N . HIS A 1 154 ? 13.652 -6.080 -21.338 1.00 88.19 154 HIS A N 1
ATOM 1127 C CA . HIS A 1 154 ? 13.138 -4.750 -20.997 1.00 88.19 154 HIS A CA 1
ATOM 1128 C C . HIS A 1 154 ? 12.878 -4.633 -19.495 1.00 88.19 154 HIS A C 1
ATOM 1130 O O . HIS A 1 154 ? 11.757 -4.391 -19.037 1.00 88.19 154 HIS A O 1
ATOM 1136 N N . MET A 1 155 ? 13.945 -4.774 -18.707 1.00 85.19 155 MET A N 1
ATOM 1137 C CA . MET A 1 155 ? 13.873 -4.821 -17.244 1.00 85.19 155 MET A CA 1
ATOM 1138 C C . MET A 1 155 ? 13.243 -3.565 -16.617 1.00 85.19 155 MET A C 1
ATOM 1140 O O . MET A 1 155 ? 12.458 -3.683 -15.681 1.00 85.19 155 MET A O 1
ATOM 1144 N N . THR A 1 156 ? 13.497 -2.372 -17.167 1.00 86.19 156 THR A N 1
ATOM 1145 C CA . THR A 1 156 ? 12.874 -1.109 -16.720 1.00 86.19 156 THR A CA 1
ATOM 1146 C C . THR A 1 156 ? 11.349 -1.170 -16.779 1.00 86.19 156 THR A C 1
ATOM 1148 O O . THR A 1 156 ? 10.669 -0.788 -15.825 1.00 86.19 156 THR A O 1
ATOM 1151 N N . LEU A 1 157 ? 10.814 -1.668 -17.899 1.00 85.69 157 LEU A N 1
ATOM 1152 C CA . LEU A 1 157 ? 9.375 -1.806 -18.109 1.00 85.69 157 LEU A CA 1
ATOM 1153 C C . LEU A 1 157 ? 8.807 -2.933 -17.251 1.00 85.69 157 LEU A C 1
ATOM 1155 O O . LEU A 1 157 ? 7.724 -2.767 -16.706 1.00 85.69 157 LEU A O 1
ATOM 1159 N N . GLY A 1 158 ? 9.543 -4.033 -17.071 1.00 88.62 158 GLY A N 1
ATOM 1160 C CA . GLY A 1 158 ? 9.146 -5.121 -16.175 1.00 88.62 158 GLY A CA 1
ATOM 1161 C C . GLY A 1 158 ? 8.990 -4.676 -14.725 1.00 88.62 158 GLY A C 1
ATOM 1162 O O . GLY A 1 158 ? 7.964 -4.950 -14.107 1.00 88.62 158 GLY A O 1
ATOM 1163 N N . ILE A 1 159 ? 9.974 -3.937 -14.198 1.00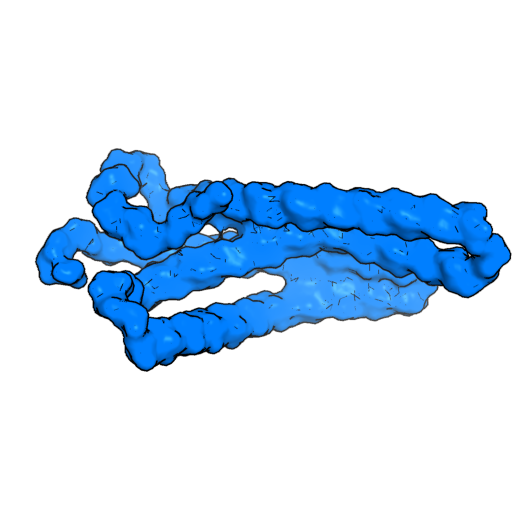 88.12 159 ILE A N 1
ATOM 1164 C CA . ILE A 1 159 ? 9.922 -3.377 -12.840 1.00 88.12 159 ILE A CA 1
ATOM 1165 C C . ILE A 1 159 ? 8.761 -2.384 -12.734 1.00 88.12 159 ILE A C 1
ATOM 1167 O O . ILE A 1 159 ? 7.932 -2.516 -11.838 1.00 88.12 159 ILE A O 1
ATOM 1171 N N . GLY A 1 160 ? 8.657 -1.431 -13.666 1.00 89.44 160 GLY A N 1
ATOM 1172 C CA . GLY A 1 160 ? 7.597 -0.422 -13.648 1.00 89.44 160 GLY A CA 1
ATOM 1173 C C . GLY A 1 160 ? 6.194 -1.033 -13.745 1.00 89.44 160 GLY A C 1
ATOM 1174 O O . GLY A 1 160 ? 5.355 -0.794 -12.879 1.00 89.44 160 GLY A O 1
ATOM 1175 N N . ALA A 1 161 ? 5.941 -1.861 -14.760 1.00 89.62 161 ALA A N 1
ATOM 1176 C CA . ALA A 1 161 ? 4.646 -2.505 -14.976 1.00 89.62 161 ALA A CA 1
ATOM 1177 C C . ALA A 1 161 ? 4.301 -3.500 -13.858 1.00 89.62 161 ALA A C 1
ATOM 1179 O O . ALA A 1 161 ? 3.162 -3.525 -13.394 1.00 89.62 161 ALA A O 1
ATOM 1180 N N . GLY A 1 162 ? 5.279 -4.275 -13.380 1.00 92.31 162 GLY A N 1
ATOM 1181 C CA . GLY A 1 162 ? 5.110 -5.175 -12.240 1.00 92.31 162 GLY A CA 1
ATOM 1182 C C . GLY A 1 162 ? 4.739 -4.423 -10.964 1.00 92.31 162 GLY A C 1
ATOM 1183 O O . GLY A 1 162 ? 3.807 -4.822 -10.268 1.00 92.31 162 GLY A O 1
ATOM 1184 N N . SER A 1 163 ? 5.405 -3.299 -10.678 1.00 92.19 163 SER A N 1
ATOM 1185 C CA . SER A 1 163 ? 5.056 -2.434 -9.546 1.00 92.19 163 SER A CA 1
ATOM 1186 C C . SER A 1 163 ? 3.660 -1.837 -9.685 1.00 92.19 163 SER A C 1
ATOM 1188 O O . SER A 1 163 ? 2.917 -1.818 -8.709 1.00 92.19 163 SER A O 1
ATOM 1190 N N . TRP A 1 164 ? 3.267 -1.401 -10.882 1.00 93.12 164 TRP A N 1
ATOM 1191 C CA . TRP A 1 164 ? 1.918 -0.894 -11.136 1.00 93.12 164 TRP A CA 1
ATOM 1192 C C . TRP A 1 164 ? 0.846 -1.960 -10.905 1.00 93.12 164 TRP A C 1
ATOM 1194 O O . TRP A 1 164 ? -0.131 -1.704 -10.202 1.00 93.12 164 TRP A O 1
ATOM 1204 N N . LEU A 1 165 ? 1.037 -3.164 -11.449 1.00 94.44 165 LEU A N 1
ATOM 1205 C CA . LEU A 1 165 ? 0.117 -4.285 -11.250 1.00 94.44 165 LEU A CA 1
ATOM 1206 C C . LEU A 1 165 ? 0.004 -4.653 -9.769 1.00 94.44 165 LEU A C 1
ATOM 1208 O O . LEU A 1 165 ? -1.106 -4.761 -9.250 1.00 94.44 165 LEU A O 1
ATOM 1212 N N . ALA A 1 166 ? 1.134 -4.771 -9.070 1.00 94.62 166 ALA A N 1
ATOM 1213 C CA . ALA A 1 166 ? 1.153 -5.042 -7.637 1.00 94.62 166 ALA A CA 1
ATOM 1214 C C . ALA A 1 166 ? 0.440 -3.945 -6.832 1.00 94.62 166 ALA A C 1
ATOM 1216 O O . ALA A 1 166 ? -0.357 -4.253 -5.949 1.00 94.62 166 ALA A O 1
ATOM 1217 N N . SER A 1 167 ? 0.657 -2.670 -7.168 1.00 94.62 167 SER A N 1
ATOM 1218 C CA . SER A 1 167 ? -0.035 -1.536 -6.548 1.00 94.62 167 SER A CA 1
ATOM 1219 C C . SER A 1 167 ? -1.548 -1.572 -6.768 1.00 94.62 167 SER A C 1
ATOM 1221 O O . SER A 1 167 ? -2.295 -1.289 -5.836 1.00 94.62 167 SER A O 1
ATOM 1223 N N . ILE A 1 168 ? -2.018 -1.928 -7.968 1.00 95.19 168 ILE A N 1
ATOM 1224 C CA . ILE A 1 168 ? -3.455 -2.049 -8.269 1.00 95.19 168 ILE A CA 1
ATOM 1225 C C . ILE A 1 168 ? -4.085 -3.172 -7.443 1.00 95.19 168 ILE A C 1
ATOM 1227 O O . ILE A 1 168 ? -5.142 -2.976 -6.842 1.00 95.19 168 ILE A O 1
ATOM 1231 N N . VAL A 1 169 ? -3.427 -4.331 -7.384 1.00 96.38 169 VAL A N 1
ATOM 1232 C CA . VAL A 1 169 ? -3.890 -5.471 -6.584 1.00 96.38 169 VAL A CA 1
ATOM 1233 C C . VAL A 1 169 ? -3.941 -5.094 -5.105 1.00 96.38 169 VAL A C 1
ATOM 1235 O O . VAL A 1 169 ? -4.977 -5.273 -4.468 1.00 96.38 169 VAL A O 1
ATOM 1238 N N . LEU A 1 170 ? -2.876 -4.475 -4.590 1.00 95.75 170 LEU A N 1
ATOM 1239 C CA . LEU A 1 170 ? -2.802 -4.036 -3.200 1.00 95.75 170 LEU A CA 1
ATOM 1240 C C . LEU A 1 170 ? -3.877 -2.991 -2.866 1.00 95.75 170 LEU A C 1
ATOM 1242 O O . LEU A 1 170 ? -4.481 -3.046 -1.798 1.00 95.75 170 LEU A O 1
ATOM 1246 N N . LEU A 1 171 ? -4.166 -2.053 -3.774 1.00 95.00 171 LEU A N 1
ATOM 1247 C CA . LEU A 1 171 ? -5.276 -1.109 -3.606 1.00 95.00 171 LEU A CA 1
ATOM 1248 C C . LEU A 1 171 ? -6.618 -1.829 -3.483 1.00 95.00 171 LEU A C 1
ATOM 1250 O O . LEU A 1 171 ? -7.429 -1.455 -2.637 1.00 95.00 171 LEU A O 1
ATOM 1254 N N . GLY A 1 172 ? -6.841 -2.864 -4.296 1.00 95.44 172 GLY A N 1
ATOM 1255 C CA . GLY A 1 172 ? -8.030 -3.707 -4.208 1.00 95.44 172 GLY A CA 1
ATOM 1256 C C . GLY A 1 172 ? -8.151 -4.403 -2.851 1.00 95.44 172 GLY A C 1
ATOM 1257 O O . GLY A 1 172 ? -9.218 -4.380 -2.239 1.00 95.44 172 GLY A O 1
ATOM 1258 N N . GLU A 1 173 ? -7.055 -4.965 -2.341 1.00 95.44 173 GLU A N 1
ATOM 1259 C CA . GLU A 1 173 ? -7.020 -5.620 -1.029 1.00 95.44 173 GLU A CA 1
ATOM 1260 C C . GLU A 1 173 ? -7.246 -4.639 0.124 1.00 95.44 173 GLU A C 1
ATOM 1262 O O . GLU A 1 173 ? -8.009 -4.930 1.048 1.00 95.44 173 GLU A O 1
ATOM 1267 N N . VAL A 1 174 ? -6.634 -3.453 0.065 1.00 94.50 174 VAL A N 1
ATOM 1268 C CA . VAL A 1 174 ? -6.854 -2.393 1.054 1.00 94.50 174 VAL A CA 1
ATOM 1269 C C . VAL A 1 174 ? -8.310 -1.931 1.021 1.00 94.50 174 VAL A C 1
ATOM 1271 O O . VAL A 1 174 ? -8.930 -1.810 2.073 1.00 94.50 174 VAL A O 1
ATOM 1274 N N . GLU A 1 175 ? -8.906 -1.721 -0.153 1.00 93.75 175 GLU A N 1
ATOM 1275 C CA . GLU A 1 175 ? -10.323 -1.346 -0.258 1.00 93.75 175 GLU A CA 1
ATOM 1276 C C . GLU A 1 175 ? -11.262 -2.434 0.277 1.00 93.75 175 GLU A C 1
ATOM 1278 O O . GLU A 1 175 ? -12.246 -2.116 0.955 1.00 93.75 175 GLU A O 1
ATOM 1283 N N . LEU A 1 176 ? -10.947 -3.712 0.046 1.00 93.69 176 LEU A N 1
ATOM 1284 C CA . LEU A 1 176 ? -11.679 -4.830 0.636 1.00 93.69 176 LEU A CA 1
ATOM 1285 C C . LEU A 1 176 ? -11.579 -4.808 2.168 1.00 93.69 176 LEU A C 1
ATOM 1287 O O . LEU A 1 176 ? -12.602 -4.915 2.849 1.00 93.69 176 LEU A O 1
ATOM 1291 N N . LEU A 1 177 ? -10.375 -4.606 2.712 1.00 92.62 177 LEU A N 1
ATOM 1292 C CA . LEU A 1 177 ? -10.152 -4.467 4.151 1.00 92.62 177 LEU A CA 1
ATOM 1293 C C . LEU A 1 177 ? -10.969 -3.301 4.725 1.00 92.62 177 LEU A C 1
ATOM 1295 O O . LEU A 1 177 ? -11.662 -3.473 5.727 1.00 92.62 177 LEU A O 1
ATOM 1299 N N . MET A 1 178 ? -10.963 -2.137 4.071 1.00 91.75 178 MET A N 1
ATOM 1300 C CA . MET A 1 178 ? -11.741 -0.968 4.502 1.00 91.75 178 MET A CA 1
ATOM 1301 C C . MET A 1 178 ? -13.245 -1.213 4.450 1.00 91.75 178 MET A C 1
ATOM 1303 O O . MET A 1 178 ? -13.965 -0.787 5.352 1.00 91.75 178 MET A O 1
ATOM 1307 N N . HIS A 1 179 ? -13.736 -1.935 3.442 1.00 91.31 179 HIS A N 1
ATOM 1308 C CA . HIS A 1 179 ? -15.144 -2.307 3.368 1.00 91.31 179 HIS A CA 1
ATOM 1309 C C . HIS A 1 179 ? -15.551 -3.250 4.511 1.00 91.31 179 HIS A C 1
ATOM 1311 O O . HIS A 1 179 ? -16.595 -3.052 5.137 1.00 91.31 179 HIS A O 1
ATOM 1317 N N . LEU A 1 180 ? -14.721 -4.253 4.816 1.00 90.62 180 LEU A N 1
ATOM 1318 C CA . LEU A 1 180 ? -14.962 -5.196 5.911 1.00 90.62 180 LEU A CA 1
ATOM 1319 C C . LEU A 1 180 ? -14.907 -4.508 7.280 1.00 90.62 180 LEU A C 1
ATOM 1321 O O . LEU A 1 180 ? -15.765 -4.749 8.130 1.00 90.62 180 LEU A O 1
ATOM 1325 N N . MET A 1 181 ? -13.925 -3.633 7.489 1.00 89.12 181 MET A N 1
ATOM 1326 C CA . MET A 1 181 ? -13.761 -2.909 8.749 1.00 89.12 181 MET A CA 1
ATOM 1327 C C . MET A 1 181 ? -14.811 -1.816 8.938 1.00 89.12 181 MET A C 1
ATOM 1329 O O . MET A 1 181 ? -15.296 -1.634 10.051 1.00 89.12 181 MET A O 1
ATOM 1333 N N . GLY A 1 182 ? -15.237 -1.148 7.863 1.00 86.31 182 GLY A N 1
ATOM 1334 C CA . GLY A 1 182 ? -16.328 -0.176 7.907 1.00 86.31 182 GLY A CA 1
ATOM 1335 C C . GLY A 1 182 ? -17.637 -0.791 8.404 1.00 86.31 182 GLY A C 1
ATOM 1336 O O . GLY A 1 182 ? -18.281 -0.219 9.275 1.00 86.31 182 GLY A O 1
ATOM 1337 N N . LYS A 1 183 ? -17.973 -2.011 7.956 1.00 86.88 183 LYS A N 1
ATOM 1338 C CA . LYS A 1 183 ? -19.134 -2.753 8.483 1.00 86.88 183 LYS A CA 1
ATOM 1339 C C . LYS A 1 183 ? -19.021 -3.037 9.981 1.00 86.88 183 LYS A C 1
ATOM 1341 O O . LYS A 1 183 ? -20.019 -2.980 10.689 1.00 86.88 183 LYS A O 1
ATOM 1346 N N . ARG A 1 184 ? -17.820 -3.358 10.476 1.00 84.56 184 ARG A N 1
ATOM 1347 C CA . ARG A 1 184 ? -17.607 -3.556 11.919 1.00 84.56 184 ARG A CA 1
ATOM 1348 C C . ARG A 1 184 ? -17.752 -2.260 12.705 1.00 84.56 184 ARG A C 1
ATOM 1350 O O . ARG A 1 184 ? -18.339 -2.298 13.777 1.00 84.56 184 ARG A O 1
ATOM 1357 N N . PHE A 1 185 ? -17.248 -1.148 12.175 1.00 82.44 185 PHE A N 1
ATOM 1358 C CA . PHE A 1 185 ? -17.399 0.165 12.799 1.00 82.44 185 PHE A CA 1
ATOM 1359 C C . PHE A 1 185 ? -18.874 0.558 12.946 1.00 82.44 185 PHE A C 1
ATOM 1361 O O . PHE A 1 185 ? -19.284 0.991 14.019 1.00 82.44 185 PHE A O 1
ATOM 1368 N N . ASP A 1 186 ? -19.682 0.337 11.906 1.00 82.88 186 ASP A N 1
ATOM 1369 C CA . ASP A 1 186 ? -21.119 0.640 11.939 1.00 82.88 186 ASP A CA 1
ATOM 1370 C C . ASP A 1 186 ? -21.858 -0.193 13.011 1.00 82.88 186 ASP A C 1
ATOM 1372 O O . ASP A 1 186 ? -22.776 0.309 13.660 1.00 82.88 186 ASP A O 1
ATOM 1376 N N . ASN A 1 187 ? -21.407 -1.431 13.250 1.00 82.75 187 ASN A N 1
ATOM 1377 C CA . ASN A 1 187 ? -21.979 -2.354 14.237 1.00 82.75 187 ASN A CA 1
ATOM 1378 C C . ASN A 1 187 ? -21.462 -2.161 15.677 1.00 82.75 187 ASN A C 1
ATOM 1380 O O . ASN A 1 187 ? -21.971 -2.816 16.583 1.00 82.75 187 ASN A O 1
ATOM 1384 N N . MET A 1 188 ? -20.439 -1.332 15.915 1.00 75.12 188 MET A N 1
ATOM 1385 C CA . MET A 1 188 ? -19.948 -1.073 17.275 1.00 75.12 188 MET A CA 1
ATOM 1386 C C . MET A 1 188 ? -20.951 -0.214 18.040 1.00 75.12 188 MET A C 1
ATOM 1388 O O . MET A 1 188 ? -21.323 0.852 17.555 1.00 75.12 188 MET A O 1
ATOM 1392 N N . ASP A 1 189 ? -21.363 -0.624 19.238 1.00 64.88 189 ASP A N 1
ATOM 1393 C CA . ASP A 1 189 ? -22.244 0.197 20.068 1.00 64.88 189 ASP A CA 1
ATOM 1394 C C . ASP A 1 189 ? -21.533 1.461 20.564 1.00 64.88 189 ASP A C 1
ATOM 1396 O O . ASP A 1 189 ? -20.358 1.446 20.920 1.00 64.88 189 ASP A O 1
ATOM 1400 N N . ALA A 1 190 ? -22.260 2.579 20.569 1.00 58.56 190 ALA A N 1
ATOM 1401 C CA . ALA A 1 190 ? -21.759 3.860 21.076 1.00 58.56 190 ALA A CA 1
ATOM 1402 C C . ALA A 1 190 ? -22.060 4.063 22.572 1.00 58.56 190 ALA A C 1
ATOM 1404 O O . ALA A 1 190 ? -21.849 5.160 23.089 1.00 58.56 190 ALA A O 1
ATOM 1405 N N . SER A 1 191 ? -22.605 3.041 23.245 1.00 49.62 191 SER A N 1
ATOM 1406 C CA . SER A 1 191 ? -23.015 3.142 24.642 1.00 49.62 191 SER A CA 1
ATOM 1407 C C . SER A 1 191 ? -21.788 3.323 25.546 1.00 49.62 191 SER A C 1
ATOM 1409 O O . SER A 1 191 ? -20.847 2.532 25.457 1.00 49.62 191 SER A O 1
ATOM 1411 N N . PRO A 1 192 ? -21.782 4.331 26.434 1.00 50.31 192 PRO A N 1
ATOM 1412 C CA . PRO A 1 192 ? -20.678 4.582 27.357 1.00 50.31 192 PRO A CA 1
ATOM 1413 C C . PRO A 1 192 ? -20.499 3.489 28.429 1.00 50.31 192 PRO A C 1
ATOM 1415 O O . PRO A 1 192 ? -19.563 3.575 29.212 1.00 50.31 192 PRO A O 1
ATOM 1418 N N . GLU A 1 193 ? -21.363 2.470 28.478 1.00 42.22 193 GLU A N 1
ATOM 1419 C CA . GLU A 1 193 ? -21.329 1.407 29.495 1.00 42.22 193 GLU A CA 1
ATOM 1420 C C . GLU A 1 193 ? -20.308 0.289 29.209 1.00 42.22 193 GLU A C 1
ATOM 1422 O O . GLU A 1 193 ? -20.042 -0.534 30.081 1.00 42.22 193 GLU A O 1
ATOM 1427 N N . SER A 1 194 ? -19.723 0.242 28.006 1.00 41.09 194 SER A N 1
ATOM 1428 C CA . SER A 1 194 ? -18.740 -0.781 27.608 1.00 41.09 194 SER A CA 1
ATOM 1429 C C . SER A 1 194 ? -17.294 -0.274 27.510 1.00 41.09 194 SER A C 1
ATOM 1431 O O . SER A 1 194 ? -16.463 -0.959 26.909 1.00 41.09 194 SER A O 1
ATOM 1433 N N . ALA A 1 195 ? -17.003 0.927 28.021 1.00 39.78 195 ALA A N 1
ATOM 1434 C CA . ALA A 1 195 ? -15.668 1.531 28.026 1.00 39.78 195 ALA A CA 1
ATOM 1435 C C . ALA A 1 195 ? -15.036 1.500 29.422 1.00 39.78 195 ALA A C 1
ATOM 1437 O O . ALA A 1 195 ? -15.726 1.894 30.387 1.00 39.78 195 ALA A O 1
#